Protein AF-A0A023AX82-F1 (afdb_monomer_lite)

Secondary structure (DSSP, 8-state):
-------------S---S-EEEEEETTEEEEHHHHHHTPPPSSHHHHHHHHHHHHHTTS-S-EESSTTPPPPPPPHHHHHHHHHHHHH-HHHHHHHHHHHHHHHHHHHHHHHH-TTTSS--HHHHHHHHHHHHHHHHHHHHH--SS-TT-S--------SSGGG-EEEEEEEEEEEPSSTTT--EEEEEEEEEE-GGG--TTHHHHHHHHHHT----TT--SEEEEESS-HHHHHHHHGGGPPPP--

Foldseek 3Di:
DDDDDPPPPPPPPPFPQFEFAWKDFPNATAGQLVLLCPQDDPDVLSVLLNLLSVLRRRAGAHYHDDPPDDHDDDDPLLSVLVSVQLVVPVVVVVLSSLSSLLLLVLLLQLCVVQVPQQPHDPVSNVSSVVSNVVVQVVVCVVCVPPPRCLSDDQFDAPDNYSNQWDKEFFKKKWAAGPDCVNTGIMIHTDIHTAHPQLHDPPLVVVRVVVVVPDDDDPPDDRMDMGTSDDPVSQCVSRPRRDDDDSD

pLDDT: mean 85.36, std 16.67, range [34.56, 98.31]

Organism: Gregarina niphandrodes (NCBI:txid110365)

Structure (mmCIF, N/CA/C/O backbone):
data_AF-A0A023AX82-F1
#
_entry.id   AF-A0A023AX82-F1
#
loop_
_atom_site.group_PDB
_atom_site.id
_atom_site.type_symbol
_atom_site.label_atom_id
_atom_site.label_alt_id
_atom_site.label_comp_id
_atom_site.label_asym_id
_atom_site.label_entity_id
_atom_site.label_seq_id
_atom_site.pdbx_PDB_ins_code
_atom_site.Cartn_x
_atom_site.Cartn_y
_atom_site.Cartn_z
_atom_site.occupancy
_atom_site.B_iso_or_equiv
_atom_site.auth_seq_id
_atom_site.auth_comp_id
_atom_site.auth_asym_id
_atom_site.auth_atom_id
_atom_site.pdbx_PDB_model_num
ATOM 1 N N . MET A 1 1 ? -10.674 -46.699 -23.417 1.00 38.72 1 MET A N 1
ATOM 2 C CA . MET A 1 1 ? -10.173 -45.389 -23.889 1.00 38.72 1 MET A CA 1
ATOM 3 C C . MET A 1 1 ? -10.426 -44.359 -22.798 1.00 38.72 1 MET A C 1
ATOM 5 O O . MET A 1 1 ? -11.573 -44.175 -22.414 1.00 38.72 1 MET A O 1
ATOM 9 N N . LYS A 1 2 ? -9.361 -43.785 -22.224 1.00 38.94 2 LYS A N 1
ATOM 10 C CA . LYS A 1 2 ? -9.430 -42.745 -21.186 1.00 38.94 2 LYS A CA 1
ATOM 11 C C . LYS A 1 2 ? -9.696 -41.402 -21.872 1.00 38.94 2 LYS A C 1
ATOM 13 O O . LYS A 1 2 ? -8.831 -40.912 -22.588 1.00 38.94 2 LYS A O 1
ATOM 18 N N . GLY A 1 3 ? -10.894 -40.852 -21.692 1.00 37.84 3 GLY A N 1
ATOM 19 C CA . GLY A 1 3 ? -11.245 -39.515 -22.169 1.00 37.84 3 GLY A CA 1
ATOM 20 C C . GLY A 1 3 ? -10.692 -38.455 -21.221 1.00 37.84 3 GLY A C 1
ATOM 21 O O . GLY A 1 3 ? -11.075 -38.410 -20.053 1.00 37.84 3 GLY A O 1
ATOM 22 N N . LEU A 1 4 ? -9.768 -37.641 -21.727 1.00 34.56 4 LEU A N 1
ATOM 23 C CA . LEU A 1 4 ? -9.212 -36.459 -21.072 1.00 34.56 4 LEU A CA 1
ATOM 24 C C . LEU A 1 4 ? -10.342 -35.502 -20.659 1.00 34.56 4 LEU A C 1
ATOM 26 O O . LEU A 1 4 ? -11.030 -34.944 -21.510 1.00 34.56 4 LEU A O 1
ATOM 30 N N . ARG A 1 5 ? -10.518 -35.284 -19.350 1.00 38.09 5 ARG A N 1
ATOM 31 C CA . ARG A 1 5 ? -11.248 -34.119 -18.841 1.00 38.09 5 ARG A CA 1
ATOM 32 C C . ARG A 1 5 ? -10.298 -32.931 -18.903 1.00 38.09 5 ARG A C 1
ATOM 34 O O . ARG A 1 5 ? -9.425 -32.793 -18.053 1.00 38.09 5 ARG A O 1
ATOM 41 N N . ALA A 1 6 ? -10.469 -32.094 -19.918 1.00 35.06 6 ALA A N 1
ATOM 42 C CA . ALA A 1 6 ? -9.923 -30.750 -19.909 1.00 35.06 6 ALA A CA 1
ATOM 43 C C . ALA A 1 6 ? -10.666 -29.956 -18.823 1.00 35.06 6 ALA A C 1
ATOM 45 O O . ALA A 1 6 ? -11.763 -29.452 -19.052 1.00 35.06 6 ALA A O 1
ATOM 46 N N . SER A 1 7 ? -10.101 -29.888 -17.615 1.00 36.22 7 SER A N 1
ATOM 47 C CA . SER A 1 7 ? -10.434 -28.807 -16.694 1.00 36.22 7 SER A CA 1
ATOM 48 C C . SER A 1 7 ? -9.832 -27.547 -17.301 1.00 36.22 7 SER A C 1
ATOM 50 O O . SER A 1 7 ? -8.640 -27.280 -17.144 1.00 36.22 7 SER A O 1
ATOM 52 N N . ALA A 1 8 ? -10.632 -26.823 -18.077 1.00 35.59 8 ALA A N 1
ATOM 53 C CA . ALA A 1 8 ? -10.288 -25.468 -18.449 1.00 35.59 8 ALA A CA 1
ATOM 54 C C . ALA A 1 8 ? -10.125 -24.690 -17.139 1.00 35.59 8 ALA A C 1
ATOM 56 O O . ALA A 1 8 ? -11.106 -24.426 -16.443 1.00 35.59 8 ALA A O 1
ATOM 57 N N . LEU A 1 9 ? -8.872 -24.398 -16.774 1.00 36.31 9 LEU A N 1
ATOM 58 C CA . LEU A 1 9 ? -8.577 -23.300 -15.874 1.00 36.31 9 LEU A CA 1
ATOM 59 C C . LEU A 1 9 ? -9.278 -22.093 -16.488 1.00 36.31 9 LEU A C 1
ATOM 61 O O . LEU A 1 9 ? -8.907 -21.626 -17.564 1.00 36.31 9 LEU A O 1
ATOM 65 N N . VAL A 1 10 ? -10.328 -21.630 -15.823 1.00 37.62 10 VAL A N 1
ATOM 66 C CA . VAL A 1 10 ? -10.881 -20.302 -16.042 1.00 37.62 10 VAL A CA 1
ATOM 67 C C . VAL A 1 10 ? -9.812 -19.347 -15.514 1.00 37.62 10 VAL A C 1
ATOM 69 O O . VAL A 1 10 ? -9.870 -18.885 -14.380 1.00 37.62 10 VAL A O 1
ATOM 72 N N . GLU A 1 11 ? -8.751 -19.160 -16.302 1.00 40.62 11 GLU A N 1
ATOM 73 C CA . GLU A 1 11 ? -7.747 -18.127 -16.096 1.00 40.62 11 GLU A CA 1
ATOM 74 C C . GLU A 1 11 ? -8.492 -16.792 -16.107 1.00 40.62 11 GLU A C 1
ATOM 76 O O . GLU A 1 11 ? -8.895 -16.318 -17.167 1.00 40.62 11 GLU A O 1
ATOM 81 N N . THR A 1 12 ? -8.804 -16.269 -14.920 1.00 42.41 12 THR A N 1
ATOM 82 C CA . THR A 1 12 ? -8.369 -14.964 -14.374 1.00 42.41 12 THR A CA 1
ATOM 83 C C . THR A 1 12 ? -8.029 -13.830 -15.361 1.00 42.41 12 THR A C 1
ATOM 85 O O . THR A 1 12 ? -7.195 -12.978 -15.081 1.00 42.41 12 THR A O 1
ATOM 88 N N . ARG A 1 13 ? -8.693 -13.771 -16.517 1.00 38.50 13 ARG A N 1
ATOM 89 C CA . ARG A 1 13 ? -8.639 -12.689 -17.512 1.00 38.50 13 ARG A CA 1
ATOM 90 C C . ARG A 1 13 ? -9.937 -11.885 -17.528 1.00 38.50 13 ARG A C 1
ATOM 92 O O . ARG A 1 13 ? -10.313 -11.325 -18.555 1.00 38.50 13 ARG A O 1
ATOM 99 N N . ALA A 1 14 ? -10.629 -11.811 -16.392 1.00 43.19 14 ALA A N 1
ATOM 100 C CA . ALA A 1 14 ? -11.499 -10.673 -16.143 1.00 43.19 14 ALA A CA 1
ATOM 101 C C . ALA A 1 14 ? -10.569 -9.461 -16.009 1.00 43.19 14 ALA A C 1
ATOM 103 O O . ALA A 1 14 ? -9.911 -9.283 -14.992 1.00 43.19 14 ALA A O 1
ATOM 104 N N . LEU A 1 15 ? -10.432 -8.753 -17.128 1.00 46.94 15 LEU A N 1
ATOM 105 C CA . LEU A 1 15 ? -9.606 -7.581 -17.386 1.00 46.94 15 LEU A CA 1
ATOM 106 C C . LEU A 1 15 ? -9.582 -6.632 -16.181 1.00 46.94 15 LEU A C 1
ATOM 108 O O . LEU A 1 15 ? -10.444 -5.765 -16.044 1.00 46.94 15 LEU A O 1
ATOM 112 N N . LEU A 1 16 ? -8.575 -6.774 -15.320 1.00 55.84 16 LEU A N 1
ATOM 113 C CA . LEU A 1 16 ? -8.113 -5.640 -14.535 1.00 55.84 16 LEU A CA 1
ATOM 114 C C . LEU A 1 16 ? -7.741 -4.580 -15.567 1.00 55.84 16 LEU A C 1
ATOM 116 O O . LEU A 1 16 ? -7.073 -4.921 -16.527 1.00 55.84 16 LEU A O 1
ATOM 120 N N . ALA A 1 17 ? -8.267 -3.366 -15.439 1.00 69.00 17 ALA A N 1
ATOM 121 C CA . ALA A 1 17 ? -7.894 -2.221 -16.276 1.00 69.00 17 ALA A CA 1
ATOM 122 C C . ALA A 1 17 ? -7.133 -1.163 -15.458 1.00 69.00 17 ALA A C 1
ATOM 124 O O . ALA A 1 17 ? -6.835 -0.071 -15.940 1.00 69.00 17 ALA A O 1
ATOM 125 N N . SER A 1 18 ? -6.883 -1.476 -14.186 1.00 86.56 18 SER A N 1
ATOM 126 C CA . SER A 1 18 ? -6.363 -0.585 -13.163 1.00 86.56 18 SER A CA 1
ATOM 127 C C . SER A 1 18 ? -5.485 -1.362 -12.188 1.00 86.56 18 SER A C 1
ATOM 129 O O . SER A 1 18 ? -5.625 -2.583 -12.047 1.00 86.56 18 SER A O 1
ATOM 131 N N . ALA A 1 19 ? -4.616 -0.658 -11.462 1.00 91.62 19 ALA A N 1
ATOM 132 C CA . ALA A 1 19 ? -3.945 -1.259 -10.325 1.00 91.62 19 ALA A CA 1
ATOM 133 C C . ALA A 1 19 ? -4.957 -1.547 -9.206 1.00 91.62 19 ALA A C 1
ATOM 135 O O . ALA A 1 19 ? -5.857 -0.744 -8.957 1.00 91.62 19 ALA A O 1
ATOM 136 N N . VAL A 1 20 ? -4.770 -2.672 -8.523 1.00 93.06 20 VAL A N 1
ATOM 137 C CA . VAL A 1 20 ? -5.537 -3.079 -7.344 1.00 93.06 20 VAL A CA 1
ATOM 138 C C . VAL A 1 20 ? -4.575 -3.198 -6.177 1.00 93.06 20 VAL A C 1
ATOM 140 O O . VAL A 1 20 ? -3.579 -3.915 -6.276 1.00 93.06 20 VAL A O 1
ATOM 143 N N . LEU A 1 21 ? -4.867 -2.516 -5.071 1.00 95.44 21 LEU A N 1
ATOM 144 C CA . LEU A 1 21 ? -4.077 -2.604 -3.841 1.00 95.44 21 LEU A CA 1
ATOM 145 C C . LEU A 1 21 ? -4.939 -3.204 -2.740 1.00 95.44 21 LEU A C 1
ATOM 147 O O . LEU A 1 21 ? -5.854 -2.561 -2.237 1.00 95.44 21 LEU A O 1
ATOM 151 N N . THR A 1 22 ? -4.638 -4.441 -2.358 1.00 95.44 22 THR A N 1
ATOM 152 C CA . THR A 1 22 ? -5.438 -5.157 -1.362 1.00 95.44 22 THR A CA 1
ATOM 153 C C . THR A 1 22 ? -5.200 -4.598 0.034 1.00 95.44 22 THR A C 1
ATOM 155 O O . THR A 1 22 ? -4.063 -4.460 0.477 1.00 95.44 22 THR A O 1
ATOM 158 N N . PHE A 1 23 ? -6.285 -4.354 0.752 1.00 96.75 23 PHE A N 1
ATOM 159 C CA . PHE A 1 23 ? -6.328 -4.207 2.205 1.00 96.75 23 PHE A CA 1
ATOM 160 C C . PHE A 1 23 ? -7.612 -4.876 2.708 1.00 96.75 23 PHE A C 1
ATOM 162 O O . PHE A 1 23 ? -8.429 -5.310 1.893 1.00 96.75 23 PHE A O 1
ATOM 169 N N . GLU A 1 24 ? -7.798 -5.009 4.018 1.00 96.44 24 GLU A N 1
ATOM 170 C CA . GLU A 1 24 ? -9.038 -5.576 4.557 1.00 96.44 24 GLU A CA 1
ATOM 171 C C . GLU A 1 24 ? -9.809 -4.560 5.390 1.00 96.44 24 GLU A C 1
ATOM 173 O O . GLU A 1 24 ? -9.222 -3.797 6.156 1.00 96.44 24 GLU A O 1
ATOM 178 N N . VAL A 1 25 ? -11.135 -4.596 5.274 1.00 96.75 25 VAL A N 1
ATOM 179 C CA . VAL A 1 25 ? -12.062 -3.881 6.157 1.00 96.75 25 VAL A CA 1
ATOM 180 C C . VAL A 1 25 ? -13.010 -4.913 6.747 1.00 96.75 25 VAL A C 1
ATOM 182 O O . VAL A 1 25 ? -13.711 -5.611 6.014 1.00 96.75 25 VAL A O 1
ATOM 185 N N . ASP A 1 26 ? -12.998 -5.043 8.072 1.00 95.25 26 ASP A N 1
ATOM 186 C CA . ASP A 1 26 ? -13.741 -6.067 8.815 1.00 95.25 26 ASP A CA 1
ATOM 187 C C . ASP A 1 26 ? -13.496 -7.491 8.281 1.00 95.25 26 ASP A C 1
ATOM 189 O O . ASP A 1 26 ? -14.422 -8.283 8.096 1.00 95.25 26 ASP A O 1
ATOM 193 N N . GLY A 1 27 ? -12.230 -7.794 7.979 1.00 93.44 27 GLY A N 1
ATOM 194 C CA . GLY A 1 27 ? -11.775 -9.090 7.475 1.00 93.44 27 GLY A CA 1
ATOM 195 C C . GLY A 1 27 ? -12.112 -9.382 6.010 1.00 93.44 27 GLY A C 1
ATOM 196 O O . GLY A 1 27 ? -11.748 -10.457 5.522 1.00 93.44 27 GLY A O 1
ATOM 197 N N . LYS A 1 28 ? -12.783 -8.459 5.305 1.00 95.88 28 LYS A N 1
ATOM 198 C CA . LYS A 1 28 ? -13.112 -8.588 3.878 1.00 95.88 28 LYS A CA 1
ATOM 199 C C . LYS A 1 28 ? -12.040 -7.923 3.009 1.00 95.88 28 LYS A C 1
ATOM 201 O O . LYS A 1 28 ? -11.709 -6.773 3.292 1.00 95.88 28 LYS A O 1
ATOM 206 N N . PRO A 1 29 ? -11.543 -8.579 1.946 1.00 96.19 29 PRO A N 1
ATOM 207 C CA . PRO A 1 29 ? -10.632 -7.966 0.981 1.00 96.19 29 PRO A CA 1
ATOM 208 C C . PRO A 1 29 ? -11.313 -6.816 0.234 1.00 96.19 29 PRO A C 1
ATOM 210 O O . PRO A 1 29 ? -12.382 -6.998 -0.341 1.00 96.19 29 PRO A O 1
ATOM 213 N N . VAL A 1 30 ? -10.691 -5.642 0.217 1.00 96.75 30 VAL A N 1
ATOM 214 C CA . VAL A 1 30 ? -11.177 -4.437 -0.470 1.00 96.75 30 VAL A CA 1
ATOM 215 C C . VAL A 1 30 ? -10.045 -3.878 -1.331 1.00 96.75 30 VAL A C 1
ATOM 217 O O . VAL A 1 30 ? -8.868 -4.023 -0.993 1.00 96.75 30 VAL A O 1
ATOM 220 N N . ASP A 1 31 ? -10.384 -3.247 -2.453 1.00 96.25 31 ASP A N 1
ATOM 221 C CA . ASP A 1 31 ? -9.419 -2.481 -3.237 1.00 96.25 31 ASP A CA 1
ATOM 222 C C . ASP A 1 31 ? -9.234 -1.086 -2.625 1.00 96.25 31 ASP A C 1
ATOM 224 O O . ASP A 1 31 ? -10.121 -0.225 -2.678 1.00 96.25 31 ASP A O 1
ATOM 228 N N . MET A 1 32 ? -8.058 -0.853 -2.045 1.00 97.38 32 MET A N 1
ATOM 229 C CA . MET A 1 32 ? -7.667 0.428 -1.461 1.00 97.38 32 MET A CA 1
ATOM 230 C C . MET A 1 32 ? -7.678 1.547 -2.505 1.00 97.38 32 MET A C 1
ATOM 232 O O . MET A 1 32 ? -8.024 2.683 -2.175 1.00 97.38 32 MET A O 1
ATOM 236 N N . VAL A 1 33 ? -7.329 1.246 -3.762 1.00 96.56 33 VAL A N 1
ATOM 237 C CA . VAL A 1 33 ? -7.298 2.237 -4.845 1.00 96.56 33 VAL A CA 1
ATOM 238 C C . VAL A 1 33 ? -8.696 2.805 -5.069 1.00 96.56 33 VAL A C 1
ATOM 240 O O . VAL A 1 33 ? -8.879 4.026 -5.033 1.00 96.56 33 VAL A O 1
ATOM 243 N N . LYS A 1 34 ? -9.696 1.932 -5.218 1.00 95.81 34 LYS A N 1
ATOM 244 C CA . LYS A 1 34 ? -11.101 2.327 -5.350 1.00 95.81 34 LYS A CA 1
ATOM 245 C C . LYS A 1 34 ? -11.648 2.992 -4.085 1.00 95.81 34 LYS A C 1
ATOM 247 O O . LYS A 1 34 ? -12.226 4.075 -4.178 1.00 95.81 34 LYS A O 1
ATOM 252 N N . ALA A 1 35 ? -11.438 2.395 -2.909 1.00 96.75 35 ALA A N 1
ATOM 253 C CA . ALA A 1 35 ? -11.996 2.896 -1.647 1.00 96.75 35 ALA A CA 1
ATOM 254 C C . ALA A 1 35 ? -11.453 4.283 -1.251 1.00 96.75 35 ALA A C 1
ATOM 256 O O . ALA A 1 35 ? -12.175 5.110 -0.693 1.00 96.75 35 ALA A O 1
ATOM 257 N N . LEU A 1 36 ? -10.182 4.570 -1.543 1.00 97.00 36 LEU A N 1
ATOM 258 C CA . LEU A 1 36 ? -9.550 5.836 -1.158 1.00 97.00 36 LEU A CA 1
ATOM 259 C C . LEU A 1 36 ? -9.467 6.851 -2.303 1.00 97.00 36 LEU A C 1
ATOM 261 O O . LEU A 1 36 ? -9.172 8.024 -2.066 1.00 97.00 36 LEU A O 1
ATOM 265 N N . GLY A 1 37 ? -9.809 6.461 -3.533 1.00 94.06 37 GLY A N 1
ATOM 266 C CA . GLY A 1 37 ? -9.960 7.392 -4.654 1.00 94.06 37 GLY A CA 1
ATOM 267 C C . GLY A 1 37 ? -11.029 8.471 -4.411 1.00 94.06 37 GLY A C 1
ATOM 268 O O . GLY A 1 37 ? -10.933 9.570 -4.967 1.00 94.06 37 GLY A O 1
ATOM 269 N N . SER A 1 38 ? -12.005 8.190 -3.541 1.00 92.19 38 SER A N 1
ATOM 270 C CA . SER A 1 38 ? -13.067 9.107 -3.107 1.00 92.19 38 SER A CA 1
ATOM 271 C C . SER A 1 38 ? -12.815 9.767 -1.744 1.00 92.19 38 SER A C 1
ATOM 273 O O . SER A 1 38 ? -13.680 10.500 -1.274 1.00 92.19 38 SER A O 1
ATOM 275 N N . LEU A 1 39 ? -11.649 9.555 -1.118 1.00 94.44 39 LEU A N 1
ATOM 276 C CA . LEU A 1 39 ? -11.324 10.090 0.210 1.00 94.44 39 LEU A CA 1
ATOM 277 C C . LEU A 1 39 ? -11.543 11.608 0.278 1.00 94.44 39 LEU A C 1
ATOM 279 O O . LEU A 1 39 ? -10.970 12.351 -0.524 1.00 94.44 39 LEU A O 1
ATOM 283 N N . ASN A 1 40 ? -12.340 12.076 1.240 1.00 91.38 40 ASN A N 1
ATOM 284 C CA . ASN A 1 40 ? -12.482 13.508 1.503 1.00 91.38 40 ASN A CA 1
ATOM 285 C C . ASN A 1 40 ? -11.141 14.094 1.954 1.00 91.38 40 ASN A C 1
ATOM 287 O O . ASN A 1 40 ? -10.434 13.500 2.757 1.00 91.38 40 ASN A O 1
ATOM 291 N N . LYS A 1 41 ? -10.773 15.264 1.434 1.00 94.44 41 LYS A N 1
ATOM 292 C CA . LYS A 1 41 ? -9.499 15.911 1.770 1.00 94.44 41 LYS A CA 1
ATOM 293 C C . LYS A 1 41 ? -9.696 16.786 3.002 1.00 94.44 41 LYS A C 1
ATOM 295 O O . LYS A 1 41 ? -10.582 17.637 2.992 1.00 94.44 41 LYS A O 1
ATOM 300 N N . TRP A 1 42 ? -8.855 16.622 4.015 1.00 94.94 42 TRP A N 1
ATOM 301 C CA . TRP A 1 42 ? -8.820 17.507 5.191 1.00 94.94 42 TRP A CA 1
ATOM 302 C C . TRP A 1 42 ? -7.455 18.168 5.394 1.00 94.94 42 TRP A C 1
ATOM 304 O O . TRP A 1 42 ? -7.343 19.145 6.125 1.00 94.94 42 TRP A O 1
ATOM 314 N N . ASP A 1 43 ? -6.423 17.651 4.733 1.00 92.69 43 ASP A N 1
ATOM 315 C CA . ASP A 1 43 ? -5.072 18.190 4.716 1.00 92.69 43 ASP A CA 1
ATOM 316 C C . ASP A 1 43 ? -4.362 17.788 3.411 1.00 92.69 43 ASP A C 1
ATOM 318 O O . ASP A 1 43 ? -4.887 17.061 2.560 1.00 92.69 43 ASP A O 1
ATOM 322 N N . ASP A 1 44 ? -3.127 18.242 3.242 1.00 91.44 44 ASP A N 1
ATOM 323 C CA . ASP A 1 44 ? -2.365 17.924 2.040 1.00 91.44 44 ASP A CA 1
ATOM 324 C C . ASP A 1 44 ? -1.959 16.433 1.964 1.00 91.44 44 ASP A C 1
ATOM 326 O O . ASP A 1 44 ? -1.649 15.938 0.882 1.00 91.44 44 ASP A O 1
ATOM 330 N N . LEU A 1 45 ? -1.863 15.704 3.092 1.00 91.31 45 LEU A N 1
ATOM 331 C CA . LEU A 1 45 ? -1.462 14.282 3.078 1.00 91.31 45 LEU A CA 1
ATOM 332 C C . LEU A 1 45 ? -2.624 13.399 2.610 1.00 91.31 45 LEU A C 1
ATOM 334 O O . LEU A 1 45 ? -2.432 12.517 1.777 1.00 91.31 45 LEU A O 1
ATOM 338 N N . SER A 1 46 ? -3.842 13.682 3.064 1.00 94.75 46 SER A N 1
ATOM 339 C CA . SER A 1 46 ? -5.074 13.053 2.580 1.00 94.75 46 SER A CA 1
ATOM 340 C C . SER A 1 46 ? -5.304 13.386 1.105 1.00 94.75 46 SER A C 1
ATOM 342 O O . SER A 1 46 ? -5.667 12.506 0.321 1.00 94.75 46 SER A O 1
ATOM 344 N N . ALA A 1 47 ? -4.970 14.609 0.672 1.00 95.25 47 ALA A N 1
ATOM 345 C CA . ALA A 1 47 ? -4.929 14.954 -0.748 1.00 95.25 47 ALA A CA 1
ATOM 346 C C . ALA A 1 47 ? -3.879 14.138 -1.532 1.00 95.25 47 ALA A C 1
ATOM 348 O O . ALA A 1 47 ? -4.144 13.733 -2.672 1.00 95.25 47 ALA A O 1
ATOM 349 N N . ALA A 1 48 ? -2.712 13.859 -0.941 1.00 95.12 48 ALA A N 1
ATOM 350 C CA . ALA A 1 48 ? -1.688 13.005 -1.544 1.00 95.12 48 ALA A CA 1
ATOM 351 C C . ALA A 1 48 ? -2.154 11.546 -1.672 1.00 95.12 48 ALA A C 1
ATOM 353 O O . ALA A 1 48 ? -1.996 10.979 -2.752 1.00 95.12 48 ALA A O 1
ATOM 354 N N . ILE A 1 49 ? -2.798 10.973 -0.646 1.00 96.06 49 ILE A N 1
ATOM 355 C CA . ILE A 1 49 ? -3.409 9.631 -0.713 1.00 96.06 49 ILE A CA 1
ATOM 356 C C . ILE A 1 49 ? -4.443 9.581 -1.838 1.00 96.06 49 ILE A C 1
ATOM 358 O O . ILE A 1 49 ? -4.318 8.765 -2.748 1.00 96.06 49 ILE A O 1
ATOM 362 N N . GLN A 1 50 ? -5.421 10.496 -1.827 1.00 97.12 50 GLN A N 1
ATOM 363 C CA . GLN A 1 50 ? -6.502 10.499 -2.817 1.00 97.12 50 GLN A CA 1
ATOM 364 C C . GLN A 1 50 ? -5.953 10.621 -4.248 1.00 97.12 50 GLN A C 1
ATOM 366 O O . GLN A 1 50 ? -6.363 9.890 -5.151 1.00 97.12 50 GLN A O 1
ATOM 371 N N . SER A 1 51 ? -5.020 11.553 -4.475 1.00 97.25 51 SER A N 1
ATOM 372 C CA . SER A 1 51 ? -4.400 11.730 -5.794 1.00 97.25 51 SER A CA 1
ATOM 373 C C . SER A 1 51 ? -3.531 10.538 -6.195 1.00 97.25 51 SER A C 1
ATOM 375 O O . SER A 1 51 ? -3.553 10.151 -7.360 1.00 97.25 51 SER A O 1
ATOM 377 N N . GLY A 1 52 ? -2.830 9.919 -5.245 1.00 97.44 52 GLY A N 1
ATOM 378 C CA . GLY A 1 52 ? -2.042 8.716 -5.479 1.00 97.44 52 GLY A CA 1
ATOM 379 C C . GLY A 1 52 ? -2.907 7.534 -5.917 1.00 97.44 52 GLY A C 1
ATOM 380 O O . GLY A 1 52 ? -2.624 6.912 -6.939 1.00 97.44 52 GLY A O 1
ATOM 381 N N . CYS A 1 53 ? -4.020 7.287 -5.222 1.00 97.50 53 CYS A N 1
ATOM 382 C CA . CYS A 1 53 ? -5.005 6.276 -5.610 1.00 97.50 53 CYS A CA 1
ATOM 383 C C . CYS A 1 53 ? -5.607 6.566 -6.993 1.00 97.50 53 CYS A C 1
ATOM 385 O O . CYS A 1 53 ? -5.694 5.668 -7.825 1.00 97.50 53 CYS A O 1
ATOM 387 N N . LYS A 1 54 ? -5.936 7.824 -7.313 1.00 96.38 54 LYS A N 1
ATOM 388 C CA . LYS A 1 54 ? -6.396 8.183 -8.669 1.00 96.38 54 LYS A CA 1
ATOM 389 C C . LYS A 1 54 ? -5.363 7.841 -9.742 1.00 96.38 54 LYS A C 1
ATOM 391 O O . LYS A 1 54 ? -5.728 7.284 -10.770 1.00 96.38 54 LYS A O 1
ATOM 396 N N . LEU A 1 55 ? -4.080 8.108 -9.504 1.00 97.06 55 LEU A N 1
ATOM 397 C CA . LEU A 1 55 ? -3.026 7.721 -10.446 1.00 97.06 55 LEU A CA 1
ATOM 398 C C . LEU A 1 55 ? -2.937 6.199 -10.601 1.00 97.06 55 LEU A C 1
ATOM 400 O O . LEU A 1 55 ? -2.900 5.716 -11.730 1.00 97.06 55 LEU A O 1
ATOM 404 N N . LEU A 1 56 ? -2.971 5.450 -9.494 1.00 96.25 56 LEU A N 1
ATOM 405 C CA . LEU A 1 56 ? -2.976 3.982 -9.505 1.00 96.25 56 LEU A CA 1
ATOM 406 C C . LEU A 1 56 ? -4.180 3.407 -10.270 1.00 96.25 56 LEU A C 1
ATOM 408 O O . LEU A 1 56 ? -4.021 2.433 -11.000 1.00 96.25 56 LEU A O 1
ATOM 412 N N . SER A 1 57 ? -5.352 4.047 -10.203 1.00 95.44 57 SER A N 1
ATOM 413 C CA . SER A 1 57 ? -6.538 3.601 -10.953 1.00 95.44 57 SER A CA 1
ATOM 414 C C . SER A 1 57 ? -6.390 3.681 -12.478 1.00 95.44 57 SER A C 1
ATOM 416 O O . SER A 1 57 ? -7.163 3.065 -13.202 1.00 95.44 57 SER A O 1
ATOM 418 N N . HIS A 1 58 ? -5.390 4.415 -12.975 1.00 94.50 58 HIS A N 1
ATOM 419 C CA . HIS A 1 58 ? -5.083 4.523 -14.403 1.00 94.50 58 HIS A CA 1
ATOM 420 C C . HIS A 1 58 ? -3.853 3.705 -14.821 1.00 94.50 58 HIS A C 1
ATOM 422 O O . HIS A 1 58 ? -3.488 3.694 -15.998 1.00 94.50 58 HIS A O 1
ATOM 428 N N . VAL A 1 59 ? -3.179 3.059 -13.868 1.00 92.56 59 VAL A N 1
ATOM 429 C CA . VAL A 1 59 ? -2.023 2.204 -14.136 1.00 92.56 59 VAL A CA 1
ATOM 430 C C . VAL A 1 59 ? -2.514 0.849 -14.642 1.00 92.56 59 VAL A C 1
ATOM 432 O O . VAL A 1 59 ? -3.411 0.280 -14.027 1.00 92.56 59 VAL A O 1
ATOM 435 N N . PRO A 1 60 ? -1.930 0.304 -15.721 1.00 84.62 60 PRO A N 1
ATOM 436 C CA . PRO A 1 60 ? -2.411 -0.943 -16.293 1.00 84.62 60 PRO A CA 1
ATOM 437 C C . PRO A 1 60 ? -2.073 -2.144 -15.402 1.00 84.62 60 PRO A C 1
ATOM 439 O O . PRO A 1 60 ? -0.905 -2.394 -15.111 1.00 84.62 60 PRO A O 1
ATOM 442 N N . ASP A 1 61 ? -3.111 -2.891 -15.041 1.00 85.06 61 ASP A N 1
ATOM 443 C CA . ASP A 1 61 ? -3.137 -4.321 -14.713 1.00 85.06 61 ASP A CA 1
ATOM 444 C C . ASP A 1 61 ? -2.056 -4.792 -13.728 1.00 85.06 61 ASP A C 1
ATOM 446 O O . ASP A 1 61 ? -1.335 -5.762 -13.973 1.00 85.06 61 ASP A O 1
ATOM 450 N N . VAL A 1 62 ? -1.950 -4.111 -12.584 1.00 87.00 62 VAL A N 1
ATOM 451 C CA . VAL A 1 62 ? -1.077 -4.533 -11.477 1.00 87.00 62 VAL A CA 1
ATOM 452 C C . VAL A 1 62 ? -1.911 -4.922 -10.272 1.00 87.00 62 VAL A C 1
ATOM 454 O O . VAL A 1 62 ? -2.610 -4.088 -9.707 1.00 87.00 62 VAL A O 1
ATOM 457 N N . VAL A 1 63 ? -1.780 -6.165 -9.816 1.00 85.56 63 VAL A N 1
ATOM 458 C CA . VAL A 1 63 ? -2.306 -6.563 -8.506 1.00 85.56 63 VAL A CA 1
ATOM 459 C C . VAL A 1 63 ? -1.207 -6.464 -7.466 1.00 85.56 63 VAL A C 1
ATOM 461 O O . VAL A 1 63 ? -0.128 -7.037 -7.621 1.00 85.56 63 VAL A O 1
ATOM 464 N N . ILE A 1 64 ? -1.506 -5.744 -6.395 1.00 85.69 64 ILE A N 1
ATOM 465 C CA . ILE A 1 64 ? -0.615 -5.478 -5.281 1.00 85.69 64 ILE A CA 1
ATOM 466 C C . ILE A 1 64 ? -1.271 -6.039 -4.015 1.00 85.69 64 ILE A C 1
ATOM 468 O O . ILE A 1 64 ? -2.388 -5.662 -3.653 1.00 85.69 64 ILE A O 1
ATOM 472 N N . GLY A 1 65 ? -0.584 -6.957 -3.335 1.00 84.69 65 GLY A N 1
ATOM 473 C CA . GLY A 1 65 ? -1.138 -7.693 -2.197 1.00 84.69 65 GLY A CA 1
ATOM 474 C C . GLY A 1 65 ? -1.630 -9.073 -2.618 1.00 84.69 65 GLY A C 1
ATOM 475 O O . GLY A 1 65 ? -0.804 -9.914 -2.956 1.00 84.69 65 GLY A O 1
ATOM 476 N N . LEU A 1 66 ? -2.944 -9.309 -2.581 1.00 83.88 66 LEU A N 1
ATOM 477 C CA . LEU A 1 66 ? -3.539 -10.641 -2.701 1.00 83.88 66 LEU A CA 1
ATOM 478 C C . LEU A 1 66 ? -4.066 -10.918 -4.128 1.00 83.88 66 LEU A C 1
ATOM 480 O O . LEU A 1 66 ? -5.150 -10.445 -4.480 1.00 83.88 66 LEU A O 1
ATOM 484 N N . PRO A 1 67 ? -3.321 -11.641 -4.988 1.00 78.88 67 PRO A N 1
ATOM 485 C CA . PRO A 1 67 ? -3.759 -11.937 -6.348 1.00 78.88 67 PRO A CA 1
ATOM 486 C C . PRO A 1 67 ? -4.883 -12.978 -6.385 1.00 78.88 67 PRO A C 1
ATOM 488 O O . PRO A 1 67 ? -4.875 -13.942 -5.628 1.00 78.88 67 PRO A O 1
ATOM 491 N N . GLY A 1 68 ? -5.817 -12.817 -7.327 1.00 80.38 68 GLY A N 1
ATOM 492 C CA . GLY A 1 68 ? -6.873 -13.805 -7.588 1.00 80.38 68 GLY A CA 1
ATOM 493 C C . GLY A 1 68 ? -8.037 -13.791 -6.594 1.00 80.38 68 GLY A C 1
ATOM 494 O O . GLY A 1 68 ? -8.866 -14.696 -6.632 1.00 80.38 68 GLY A O 1
ATOM 495 N N . VAL A 1 69 ? -8.111 -12.778 -5.732 1.00 85.19 69 VAL A N 1
ATOM 496 C CA . VAL A 1 69 ? -9.214 -12.587 -4.788 1.00 85.19 69 VAL A CA 1
ATOM 497 C C . VAL A 1 69 ? -10.176 -11.526 -5.302 1.00 85.19 69 VAL A C 1
ATOM 499 O O . VAL A 1 69 ? -9.763 -10.530 -5.891 1.00 85.19 69 VAL A O 1
ATOM 502 N N . GLU A 1 70 ? -11.468 -11.764 -5.088 1.00 89.75 70 GLU A N 1
ATOM 503 C CA . GLU A 1 70 ? -12.514 -10.782 -5.344 1.00 89.75 70 GLU A CA 1
ATOM 504 C C . GLU A 1 70 ? -12.497 -9.716 -4.244 1.00 89.75 70 GLU A C 1
ATOM 506 O O . GLU A 1 70 ? -12.655 -10.016 -3.057 1.00 89.75 70 GLU A O 1
ATOM 511 N N . HIS A 1 71 ? -12.301 -8.461 -4.641 1.00 93.25 71 HIS A N 1
ATOM 512 C CA . HIS A 1 71 ? -12.391 -7.323 -3.735 1.00 93.25 71 HIS A CA 1
ATOM 513 C C . HIS A 1 71 ? -13.836 -6.857 -3.632 1.00 93.25 71 HIS A C 1
ATOM 515 O O . HIS A 1 71 ? -14.478 -6.564 -4.640 1.00 93.25 71 HIS A O 1
ATOM 521 N N . VAL A 1 72 ? -14.341 -6.767 -2.405 1.00 95.12 72 VAL A N 1
ATOM 522 C CA . VAL A 1 72 ? -15.714 -6.330 -2.163 1.00 95.12 72 VAL A CA 1
ATOM 523 C C . VAL A 1 72 ? -15.828 -4.815 -2.271 1.00 95.12 72 VAL A C 1
ATOM 525 O O . VAL A 1 72 ? -14.964 -4.068 -1.803 1.00 95.12 72 VAL A O 1
ATOM 528 N N . ASP A 1 73 ? -16.950 -4.360 -2.816 1.00 95.19 73 ASP A N 1
ATOM 529 C CA . ASP A 1 73 ? -17.328 -2.956 -2.760 1.00 95.19 73 ASP A CA 1
ATOM 530 C C . ASP A 1 73 ? -17.914 -2.620 -1.389 1.00 95.19 73 ASP A C 1
ATOM 532 O O . ASP A 1 73 ? -18.846 -3.264 -0.900 1.00 95.19 73 ASP A O 1
ATOM 536 N N . LEU A 1 74 ? -17.355 -1.592 -0.751 1.00 95.75 74 LEU A N 1
ATOM 537 C CA . LEU A 1 74 ? -17.874 -1.080 0.511 1.00 95.75 74 LEU A CA 1
ATOM 538 C C . LEU A 1 74 ? -19.186 -0.326 0.278 1.00 95.75 74 LEU A C 1
ATOM 540 O O . LEU A 1 74 ? -19.313 0.440 -0.678 1.00 95.75 74 LEU A O 1
ATOM 544 N N . SER A 1 75 ? -20.146 -0.490 1.193 1.00 96.31 75 SER A N 1
ATOM 545 C CA . SER A 1 75 ? -21.315 0.391 1.239 1.00 96.31 75 SER A CA 1
ATOM 546 C C . SER A 1 75 ? -20.886 1.828 1.549 1.00 96.31 75 SER A C 1
ATOM 548 O O . SER A 1 75 ? -19.850 2.046 2.180 1.00 96.31 75 SER A O 1
ATOM 550 N N . THR A 1 76 ? -21.702 2.813 1.165 1.00 95.94 76 THR A N 1
ATOM 551 C CA . THR A 1 76 ? -21.447 4.232 1.466 1.00 95.94 76 THR A CA 1
ATOM 552 C C . THR A 1 76 ? -21.204 4.461 2.957 1.00 95.94 76 THR A C 1
ATOM 554 O O . THR A 1 76 ? -20.214 5.074 3.331 1.00 95.94 76 THR A O 1
ATOM 557 N N . GLU A 1 77 ? -22.034 3.871 3.819 1.00 95.19 77 GLU A N 1
ATOM 558 C CA . GLU A 1 77 ? -21.902 3.985 5.277 1.00 95.19 77 GLU A CA 1
ATOM 559 C C . GLU A 1 77 ? -20.563 3.438 5.794 1.00 95.19 77 GLU A C 1
ATOM 561 O O . GLU A 1 77 ? -19.930 4.039 6.664 1.00 95.19 77 GLU A O 1
ATOM 566 N N . LYS A 1 78 ? -20.109 2.298 5.253 1.00 95.50 78 LYS A N 1
ATOM 567 C CA . LYS A 1 78 ? -18.835 1.680 5.642 1.00 95.50 78 LYS A CA 1
ATOM 568 C C . LYS A 1 78 ? -17.644 2.476 5.105 1.00 95.50 78 LYS A C 1
ATOM 570 O O . LYS A 1 78 ? -16.629 2.588 5.788 1.00 95.50 78 LYS A O 1
ATOM 575 N N . LEU A 1 79 ? -17.778 3.045 3.910 1.00 96.81 79 LEU A N 1
ATOM 576 C CA . LEU A 1 79 ? -16.779 3.918 3.305 1.00 96.81 79 LEU A CA 1
ATOM 577 C C . LEU A 1 79 ? -16.605 5.215 4.107 1.00 96.81 79 LEU A C 1
ATOM 579 O O . LEU A 1 79 ? -15.476 5.590 4.420 1.00 96.81 79 LEU A O 1
ATOM 583 N N . ASP A 1 80 ? -17.709 5.839 4.517 1.00 95.69 80 ASP A N 1
ATOM 584 C CA . ASP A 1 80 ? -17.699 7.031 5.369 1.00 95.69 80 ASP A CA 1
ATOM 585 C C . ASP A 1 80 ? -17.069 6.733 6.736 1.00 95.69 80 ASP A C 1
ATOM 587 O O . ASP A 1 80 ? -16.274 7.524 7.251 1.00 95.69 80 ASP A O 1
ATOM 591 N N . ALA A 1 81 ? -17.374 5.565 7.316 1.00 96.19 81 ALA A N 1
ATOM 592 C CA . ALA A 1 81 ? -16.745 5.110 8.552 1.00 96.19 81 ALA A CA 1
ATOM 593 C C . ALA A 1 81 ? -15.227 4.918 8.388 1.00 96.19 81 ALA A C 1
ATOM 595 O O . ALA A 1 81 ? -14.464 5.381 9.234 1.00 96.19 81 ALA A O 1
ATOM 596 N N . LEU A 1 82 ? -14.782 4.306 7.284 1.00 97.00 82 LEU A N 1
ATOM 597 C CA . LEU A 1 82 ? -13.361 4.147 6.963 1.00 97.00 82 LEU A CA 1
ATOM 598 C C . LEU A 1 82 ? -12.655 5.502 6.807 1.00 97.00 82 LEU A C 1
ATOM 600 O O . LEU A 1 82 ? -11.565 5.693 7.343 1.00 97.00 82 LEU A O 1
ATOM 604 N N . HIS A 1 83 ? -13.258 6.451 6.085 1.00 96.44 83 HIS A N 1
ATOM 605 C CA . HIS A 1 83 ? -12.677 7.785 5.886 1.00 96.44 83 HIS A CA 1
ATOM 606 C C . HIS A 1 83 ? -12.565 8.551 7.204 1.00 96.44 83 HIS A C 1
ATOM 608 O O . HIS A 1 83 ? -11.537 9.179 7.461 1.00 96.44 83 HIS A O 1
ATOM 614 N N . LYS A 1 84 ? -13.587 8.459 8.061 1.00 95.62 84 LYS A N 1
ATOM 615 C CA . LYS A 1 84 ? -13.554 9.050 9.402 1.00 95.62 84 LYS A CA 1
ATOM 616 C C . LYS A 1 84 ? -12.469 8.414 10.271 1.00 95.62 84 LYS A C 1
ATOM 618 O O . LYS A 1 84 ? -11.732 9.139 10.930 1.00 95.62 84 LYS A O 1
ATOM 623 N N . GLU A 1 85 ? -12.338 7.089 10.240 1.00 95.69 85 GLU A N 1
ATOM 624 C CA . GLU A 1 85 ? -11.299 6.384 10.994 1.00 95.69 85 GLU A CA 1
ATOM 625 C C . GLU A 1 85 ? -9.897 6.788 10.513 1.00 95.69 85 GLU A C 1
ATOM 627 O O . GLU A 1 85 ? -9.031 7.065 11.335 1.00 95.69 85 GLU A O 1
ATOM 632 N N . LEU A 1 86 ? -9.673 6.931 9.200 1.00 95.56 86 LEU A N 1
ATOM 633 C CA . LEU A 1 86 ? -8.418 7.472 8.655 1.00 95.56 86 LEU A CA 1
ATOM 634 C C . LEU A 1 86 ? -8.120 8.894 9.147 1.00 95.56 86 LEU A C 1
ATOM 636 O O . LEU A 1 86 ? -6.960 9.238 9.358 1.00 95.56 86 LEU A O 1
ATOM 640 N N . GLN A 1 87 ? -9.145 9.722 9.333 1.00 95.25 87 GLN A N 1
ATOM 641 C CA . GLN A 1 87 ? -8.978 11.084 9.833 1.00 95.25 87 GLN A CA 1
ATOM 642 C C . GLN A 1 87 ? -8.581 11.114 11.318 1.00 95.25 87 GLN A C 1
ATOM 644 O O . GLN A 1 87 ? -7.798 11.972 11.731 1.00 95.25 87 GLN A O 1
ATOM 649 N N . THR A 1 88 ? -9.108 10.197 12.133 1.00 93.25 88 THR A N 1
ATOM 650 C CA . THR A 1 88 ? -8.876 10.180 13.588 1.00 93.25 88 THR A CA 1
ATOM 651 C C . THR A 1 88 ? -7.699 9.303 14.011 1.00 93.25 88 THR A C 1
ATOM 653 O O . THR A 1 88 ? -7.045 9.589 15.016 1.00 93.25 88 THR A O 1
ATOM 656 N N . ASN A 1 89 ? -7.390 8.253 13.251 1.00 93.25 89 ASN A N 1
ATOM 657 C CA . ASN A 1 89 ? -6.369 7.263 13.570 1.00 93.25 89 ASN A CA 1
ATOM 658 C C . ASN A 1 89 ? -5.076 7.533 12.790 1.00 93.25 89 ASN A C 1
ATOM 660 O O . ASN A 1 89 ? -4.859 7.038 11.682 1.00 93.25 89 ASN A O 1
ATOM 664 N N . LYS A 1 90 ? -4.176 8.314 13.403 1.00 91.94 90 LYS A N 1
ATOM 665 C CA . LYS A 1 90 ? -2.893 8.715 12.795 1.00 91.94 90 LYS A CA 1
ATOM 666 C C . LYS A 1 90 ? -2.030 7.529 12.352 1.00 91.94 90 LYS A C 1
ATOM 668 O O . LYS A 1 90 ? -1.326 7.644 11.350 1.00 91.94 90 LYS A O 1
ATOM 673 N N . GLN A 1 91 ? -2.067 6.408 13.073 1.00 92.31 91 GLN A N 1
ATOM 674 C CA . GLN A 1 91 ? -1.272 5.225 12.728 1.00 92.31 91 GLN A CA 1
ATOM 675 C C . GLN A 1 91 ? -1.836 4.522 11.487 1.00 92.31 91 GLN A C 1
ATOM 677 O O . GLN A 1 91 ? -1.080 4.249 10.551 1.00 92.31 91 GLN A O 1
ATOM 682 N N . LEU A 1 92 ? -3.159 4.320 11.426 1.00 95.12 92 LEU A N 1
ATOM 683 C CA . LEU A 1 92 ? -3.831 3.792 10.234 1.00 95.12 92 LEU A CA 1
ATOM 684 C C . LEU A 1 92 ? -3.565 4.685 9.015 1.00 95.12 92 LEU A C 1
ATOM 686 O O . LEU A 1 92 ? -3.190 4.194 7.948 1.00 95.12 92 LEU A O 1
ATOM 690 N N . PHE A 1 93 ? -3.704 6.001 9.187 1.00 95.06 93 PHE A N 1
ATOM 691 C CA . PHE A 1 93 ? -3.415 6.984 8.146 1.00 95.06 93 PHE A CA 1
ATOM 692 C C . PHE A 1 93 ? -1.972 6.884 7.641 1.00 95.06 93 PHE A C 1
ATOM 694 O O . PHE A 1 93 ? -1.732 6.806 6.434 1.00 95.06 93 PHE A O 1
ATOM 701 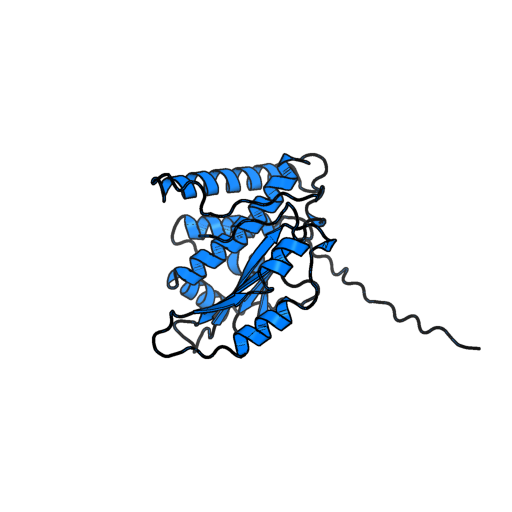N N . THR A 1 94 ? -1.013 6.802 8.566 1.00 92.31 94 THR A N 1
ATOM 702 C CA . THR A 1 94 ? 0.416 6.671 8.251 1.00 92.31 94 THR A CA 1
ATOM 703 C C . THR A 1 94 ? 0.709 5.376 7.491 1.00 92.31 94 THR A C 1
ATOM 705 O O . THR A 1 94 ? 1.418 5.394 6.487 1.00 92.31 94 THR A O 1
ATOM 708 N N . ARG A 1 95 ? 0.135 4.234 7.891 1.00 93.81 95 ARG A N 1
ATOM 709 C CA . ARG A 1 95 ? 0.329 2.980 7.139 1.00 93.81 95 ARG A CA 1
ATOM 710 C C . ARG A 1 95 ? -0.331 3.005 5.770 1.00 93.81 95 ARG A C 1
ATOM 712 O O . ARG A 1 95 ? 0.242 2.490 4.814 1.00 93.81 95 ARG A O 1
ATOM 719 N N . THR A 1 96 ? -1.480 3.656 5.656 1.00 95.50 96 THR A N 1
ATOM 720 C CA . THR A 1 96 ? -2.189 3.813 4.382 1.00 95.50 96 THR A CA 1
ATOM 721 C C . THR A 1 96 ? -1.369 4.630 3.385 1.00 95.50 96 THR A C 1
ATOM 723 O O . THR A 1 96 ? -1.171 4.202 2.247 1.00 95.50 96 THR A O 1
ATOM 726 N N . ILE A 1 97 ? -0.815 5.772 3.806 1.00 94.00 97 ILE A N 1
ATOM 727 C CA . ILE A 1 97 ? 0.019 6.596 2.921 1.00 94.00 97 ILE A CA 1
ATOM 728 C C . ILE A 1 97 ? 1.337 5.907 2.552 1.00 94.00 97 ILE A C 1
ATOM 730 O O . ILE A 1 97 ? 1.812 6.046 1.424 1.00 94.00 97 ILE A O 1
ATOM 734 N N . VAL A 1 98 ? 1.905 5.108 3.460 1.00 91.12 98 VAL A N 1
ATOM 735 C CA . VAL A 1 98 ? 3.079 4.270 3.176 1.00 91.12 98 VAL A CA 1
ATOM 736 C C . VAL A 1 98 ? 2.750 3.226 2.107 1.00 91.12 98 VAL A C 1
ATOM 738 O O . VAL A 1 98 ? 3.469 3.139 1.115 1.00 91.12 98 VAL A O 1
ATOM 741 N N . ALA A 1 99 ? 1.632 2.506 2.232 1.00 93.81 99 ALA A N 1
ATOM 742 C CA . ALA A 1 99 ? 1.222 1.505 1.246 1.00 93.81 99 ALA A CA 1
ATOM 743 C C . ALA A 1 99 ? 1.031 2.118 -0.154 1.00 93.81 99 ALA A C 1
ATOM 745 O O . ALA A 1 99 ? 1.606 1.631 -1.130 1.00 93.81 99 ALA A O 1
ATOM 746 N N . VAL A 1 100 ? 0.296 3.233 -0.254 1.00 95.12 100 VAL A N 1
ATOM 747 C CA . VAL A 1 100 ? 0.073 3.940 -1.530 1.00 95.12 100 VAL A CA 1
ATOM 748 C C . VAL A 1 100 ? 1.384 4.468 -2.113 1.00 95.12 100 VAL A C 1
ATOM 750 O O . VAL A 1 100 ? 1.647 4.296 -3.307 1.00 95.12 100 VAL A O 1
ATOM 753 N N . SER A 1 101 ? 2.226 5.093 -1.284 1.00 92.69 101 SER A N 1
ATOM 754 C CA . SER A 1 101 ? 3.487 5.661 -1.759 1.00 92.69 101 SER A CA 1
ATOM 755 C C . SER A 1 101 ? 4.418 4.566 -2.279 1.00 92.69 101 SER A C 1
ATOM 757 O O . SER A 1 101 ? 4.877 4.679 -3.414 1.00 92.69 101 SER A O 1
ATOM 759 N N . HIS A 1 102 ? 4.610 3.458 -1.555 1.00 90.50 102 HIS A N 1
ATOM 760 C CA . HIS A 1 102 ? 5.452 2.336 -1.997 1.00 90.50 102 HIS A CA 1
ATOM 761 C C . HIS A 1 102 ? 5.097 1.849 -3.405 1.00 90.50 102 HIS A C 1
ATOM 763 O O . HIS A 1 102 ? 5.990 1.628 -4.227 1.00 90.50 102 HIS A O 1
ATOM 769 N N . CYS A 1 103 ? 3.801 1.753 -3.710 1.00 93.94 103 CYS A N 1
ATOM 770 C CA . CYS A 1 103 ? 3.322 1.374 -5.035 1.00 93.94 103 CYS A CA 1
ATOM 771 C C . CYS A 1 103 ? 3.747 2.393 -6.104 1.00 93.94 103 CYS A C 1
ATOM 773 O O . CYS A 1 103 ? 4.344 2.031 -7.120 1.00 93.94 103 CYS A O 1
ATOM 775 N N . LEU A 1 104 ? 3.492 3.682 -5.866 1.00 95.12 104 LEU A N 1
ATOM 776 C CA . LEU A 1 104 ? 3.819 4.746 -6.820 1.00 95.12 104 LEU A CA 1
ATOM 777 C C . LEU A 1 104 ? 5.323 4.929 -7.017 1.00 95.12 104 LEU A C 1
ATOM 779 O O . LEU A 1 104 ? 5.760 5.191 -8.136 1.00 95.12 104 LEU A O 1
ATOM 783 N N . PHE A 1 105 ? 6.129 4.750 -5.973 1.00 93.38 105 PHE A N 1
ATOM 784 C CA . PHE A 1 105 ? 7.584 4.783 -6.089 1.00 93.38 105 PHE A CA 1
ATOM 785 C C . PHE A 1 105 ? 8.128 3.623 -6.924 1.00 93.38 105 PHE A C 1
ATOM 787 O O . PHE A 1 105 ? 9.010 3.842 -7.760 1.00 93.38 105 PHE A O 1
ATOM 794 N N . ALA A 1 106 ? 7.584 2.416 -6.750 1.00 92.69 106 ALA A N 1
ATOM 795 C CA . ALA A 1 106 ? 7.932 1.260 -7.574 1.00 92.69 106 ALA A CA 1
ATOM 796 C C . ALA A 1 106 ? 7.634 1.524 -9.057 1.00 92.69 106 ALA A C 1
ATOM 798 O O . ALA A 1 106 ? 8.491 1.338 -9.922 1.00 92.69 106 ALA A O 1
ATOM 799 N N . ILE A 1 107 ? 6.442 2.052 -9.336 1.00 94.88 107 ILE A N 1
ATOM 800 C CA . ILE A 1 107 ? 5.997 2.399 -10.688 1.00 94.88 107 ILE A CA 1
ATOM 801 C C . ILE A 1 107 ? 6.868 3.511 -11.284 1.00 94.88 107 ILE A C 1
ATOM 803 O O . ILE A 1 107 ? 7.372 3.381 -12.400 1.00 94.88 107 ILE A O 1
ATOM 807 N N . ALA A 1 108 ? 7.121 4.581 -10.528 1.00 95.31 108 ALA A N 1
ATOM 808 C CA . ALA A 1 108 ? 7.994 5.676 -10.944 1.00 95.31 108 ALA A CA 1
ATOM 809 C C . ALA A 1 108 ? 9.410 5.195 -11.278 1.00 95.31 108 ALA A C 1
ATOM 811 O O . ALA A 1 108 ? 10.044 5.727 -12.189 1.00 95.31 108 ALA A O 1
ATOM 812 N N . LYS A 1 109 ? 9.916 4.183 -10.567 1.00 92.75 109 LYS A N 1
ATOM 813 C CA . LYS A 1 109 ? 11.221 3.586 -10.853 1.00 92.75 109 LYS A CA 1
ATOM 814 C C . LYS A 1 109 ? 11.243 2.908 -12.219 1.00 92.75 109 LYS A C 1
ATOM 816 O O . LYS A 1 109 ? 12.113 3.232 -13.023 1.00 92.75 109 LYS A O 1
ATOM 821 N N . VAL A 1 110 ? 10.265 2.054 -12.513 1.00 94.31 110 VAL A N 1
ATOM 822 C CA . VAL A 1 110 ? 10.148 1.415 -13.834 1.00 94.31 110 VAL A CA 1
ATOM 823 C C . VAL A 1 110 ? 9.974 2.468 -14.930 1.00 94.31 110 VAL A C 1
ATOM 825 O O . VAL A 1 110 ? 10.635 2.382 -15.957 1.00 94.31 110 VAL A O 1
ATOM 828 N N . ILE A 1 111 ? 9.170 3.514 -14.703 1.00 95.81 111 ILE A N 1
ATOM 829 C CA . ILE A 1 111 ? 9.018 4.630 -15.654 1.00 95.81 111 ILE A CA 1
ATOM 830 C C . ILE A 1 111 ? 10.362 5.317 -15.932 1.00 95.81 111 ILE A C 1
ATOM 832 O O . ILE A 1 111 ? 10.669 5.598 -17.087 1.00 95.81 111 ILE A O 1
ATOM 836 N N . ARG A 1 112 ? 11.173 5.591 -14.902 1.00 95.25 112 ARG A N 1
ATOM 837 C CA . ARG A 1 112 ? 12.477 6.262 -15.063 1.00 95.25 112 ARG A CA 1
ATOM 838 C C . ARG A 1 112 ? 13.475 5.414 -15.846 1.00 95.25 112 ARG A C 1
ATOM 840 O O . ARG A 1 112 ? 14.193 5.957 -16.680 1.00 95.25 112 ARG A O 1
ATOM 847 N N . VAL A 1 113 ? 13.528 4.111 -15.574 1.00 94.31 113 VAL A N 1
ATOM 848 C CA . VAL A 1 113 ? 14.493 3.198 -16.213 1.00 94.31 113 VAL A CA 1
ATOM 849 C C . VAL A 1 113 ? 14.022 2.777 -17.610 1.00 94.31 113 VAL A C 1
ATOM 851 O O . VAL A 1 113 ? 14.827 2.645 -18.531 1.00 94.31 113 VAL A O 1
ATOM 854 N N . HIS A 1 114 ? 12.711 2.624 -17.796 1.00 95.38 114 HIS A N 1
ATOM 855 C CA . HIS A 1 114 ? 12.094 2.054 -18.992 1.00 95.38 114 HIS A CA 1
ATOM 856 C C . HIS A 1 114 ? 10.972 2.938 -19.577 1.00 95.38 114 HIS A C 1
ATOM 858 O O . HIS A 1 114 ? 9.887 2.437 -19.879 1.00 95.38 114 HIS A O 1
ATOM 864 N N . PRO A 1 115 ? 11.188 4.245 -19.822 1.00 96.25 115 PRO A N 1
ATOM 865 C CA . PRO A 1 115 ? 10.111 5.184 -20.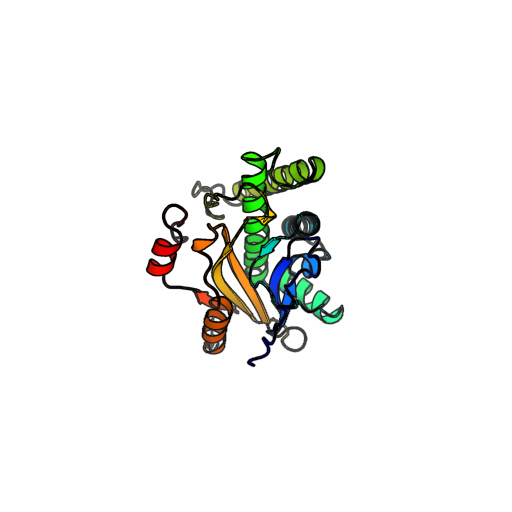177 1.00 96.25 115 PRO A CA 1
ATOM 866 C C . PRO A 1 115 ? 9.390 4.849 -21.491 1.00 96.25 115 PRO A C 1
ATOM 868 O O . PRO A 1 115 ? 8.245 5.247 -21.697 1.00 96.25 115 PRO A O 1
ATOM 871 N N . LYS A 1 116 ? 10.057 4.123 -22.397 1.00 95.94 116 LYS A N 1
ATOM 872 C CA . LYS A 1 116 ? 9.507 3.723 -23.702 1.00 95.94 116 LYS A CA 1
ATOM 873 C C . LYS A 1 116 ? 8.769 2.386 -23.668 1.00 95.94 116 LYS A C 1
ATOM 875 O O . LYS A 1 116 ? 7.948 2.138 -24.542 1.00 95.94 116 LYS A O 1
ATOM 880 N N . THR A 1 117 ? 9.078 1.524 -22.701 1.00 94.19 117 THR A N 1
ATOM 881 C CA . THR A 1 117 ? 8.578 0.141 -22.650 1.00 94.19 117 THR A CA 1
ATOM 882 C C . THR A 1 117 ? 7.727 -0.141 -21.421 1.00 94.19 117 THR A C 1
ATOM 884 O O . THR A 1 117 ? 7.122 -1.200 -21.362 1.00 94.19 117 THR A O 1
ATOM 887 N N . CYS A 1 118 ? 7.608 0.796 -20.475 1.00 93.75 118 CYS A N 1
ATOM 888 C CA . CYS A 1 118 ? 6.895 0.583 -19.215 1.00 93.75 118 CYS A CA 1
ATOM 889 C C . CYS A 1 118 ? 5.386 0.303 -19.366 1.00 93.75 118 CYS A C 1
ATOM 891 O O . CYS A 1 118 ? 4.755 -0.124 -18.404 1.00 93.75 118 CYS A O 1
ATOM 893 N N . GLY A 1 119 ? 4.803 0.538 -20.548 1.00 92.38 119 GLY A N 1
ATOM 894 C CA . GLY A 1 119 ? 3.388 0.275 -20.836 1.00 92.38 119 GLY A CA 1
ATOM 895 C C . GLY A 1 119 ? 2.426 1.375 -20.375 1.00 92.38 119 GLY A C 1
ATOM 896 O O . GLY A 1 119 ? 1.217 1.194 -20.460 1.00 92.38 119 GLY A O 1
ATOM 897 N N . VAL A 1 120 ? 2.941 2.517 -19.906 1.00 93.25 120 VAL A N 1
ATOM 898 C CA . VAL A 1 120 ? 2.148 3.643 -19.387 1.00 93.25 120 VAL A CA 1
ATOM 899 C C . VAL A 1 120 ? 2.172 4.821 -20.373 1.00 93.25 120 VAL A C 1
ATOM 901 O O . VAL A 1 120 ? 3.258 5.185 -20.829 1.00 93.25 120 VAL A O 1
ATOM 904 N N . PRO A 1 121 ? 1.037 5.475 -20.690 1.00 95.00 121 PRO A N 1
ATOM 905 C CA . PRO A 1 121 ? 1.017 6.672 -21.536 1.00 95.00 121 PRO A CA 1
ATOM 906 C C . PRO A 1 121 ? 1.821 7.838 -20.944 1.00 95.00 121 PRO A C 1
ATOM 908 O O . PRO A 1 121 ? 1.798 8.062 -19.734 1.00 95.00 121 PRO A O 1
ATOM 911 N N . LYS A 1 122 ? 2.474 8.641 -21.795 1.00 96.38 122 LYS A N 1
ATOM 912 C CA . LYS A 1 122 ? 3.392 9.717 -21.370 1.00 96.38 122 LYS A CA 1
ATOM 913 C C . LYS A 1 122 ? 2.782 10.697 -20.355 1.00 96.38 122 LYS A C 1
ATOM 915 O O . LYS A 1 122 ? 3.418 10.989 -19.351 1.00 96.38 122 LYS A O 1
ATOM 920 N N . GLY A 1 123 ? 1.536 11.132 -20.556 1.00 97.06 123 GLY A N 1
ATOM 921 C CA . GLY A 1 123 ? 0.865 12.037 -19.613 1.00 97.06 123 GLY A CA 1
ATOM 922 C C . GLY A 1 123 ? 0.702 11.444 -18.206 1.00 97.06 123 GLY A C 1
ATOM 923 O O . GLY A 1 123 ? 0.905 12.142 -17.215 1.00 97.06 123 GLY A O 1
ATOM 924 N N . LEU A 1 124 ? 0.411 10.142 -18.108 1.00 96.75 124 LEU A N 1
ATOM 925 C CA . LEU A 1 124 ? 0.327 9.447 -16.822 1.00 96.75 124 LEU A CA 1
ATOM 926 C C . LEU A 1 124 ? 1.718 9.225 -16.211 1.00 96.75 124 LEU A C 1
ATOM 928 O O . LEU A 1 124 ? 1.875 9.370 -15.000 1.00 96.75 124 LEU A O 1
ATOM 932 N N . GLN A 1 125 ? 2.739 8.951 -17.034 1.00 97.38 125 GLN A N 1
ATOM 933 C CA . GLN A 1 125 ? 4.126 8.883 -16.561 1.00 97.38 125 GLN A CA 1
ATOM 934 C C . GLN A 1 125 ? 4.538 10.187 -15.870 1.00 97.38 125 GLN A C 1
ATOM 936 O O . GLN A 1 125 ? 5.009 10.165 -14.733 1.00 97.38 125 GLN A O 1
ATOM 941 N N . ASP A 1 126 ? 4.322 11.320 -16.539 1.00 98.25 126 ASP A N 1
ATOM 942 C CA . ASP A 1 126 ? 4.706 12.638 -16.031 1.00 98.25 126 ASP A CA 1
ATOM 943 C C . ASP A 1 126 ? 3.941 12.981 -14.743 1.00 98.25 126 ASP A C 1
ATOM 945 O O . ASP A 1 126 ? 4.535 13.470 -13.780 1.00 98.25 126 ASP A O 1
ATOM 949 N N . ALA A 1 127 ? 2.650 12.637 -14.673 1.00 98.31 127 ALA A N 1
ATOM 950 C CA . ALA A 1 127 ? 1.836 12.832 -13.476 1.00 98.31 127 ALA A CA 1
ATOM 951 C C . ALA A 1 127 ? 2.328 12.005 -12.273 1.00 98.31 127 ALA A C 1
ATOM 953 O O . ALA A 1 127 ? 2.419 12.536 -11.163 1.00 98.31 127 ALA A O 1
ATOM 954 N N . ILE A 1 128 ? 2.690 10.733 -12.482 1.00 97.88 128 ILE A N 1
ATOM 955 C CA . ILE A 1 128 ? 3.242 9.862 -11.430 1.00 97.88 128 ILE A CA 1
ATOM 956 C C . ILE A 1 128 ? 4.597 10.384 -10.949 1.00 97.88 128 ILE A C 1
ATOM 958 O O . ILE A 1 128 ? 4.819 10.504 -9.743 1.00 97.88 128 ILE A O 1
ATOM 962 N N . LEU A 1 129 ? 5.493 10.747 -11.871 1.00 97.38 129 LEU A N 1
ATOM 963 C CA . LEU A 1 129 ? 6.807 11.289 -11.520 1.00 97.38 129 LEU A CA 1
ATOM 964 C C . LEU A 1 129 ? 6.691 12.603 -10.734 1.00 97.38 129 LEU A C 1
ATOM 966 O O . LEU A 1 129 ? 7.401 12.781 -9.743 1.00 97.38 129 LEU A O 1
ATOM 970 N N . ALA A 1 130 ? 5.774 13.490 -11.130 1.00 97.75 130 ALA A N 1
ATOM 971 C CA . ALA A 1 130 ? 5.507 14.742 -10.425 1.00 97.75 130 ALA A CA 1
ATOM 972 C C . ALA A 1 130 ? 4.877 14.519 -9.041 1.00 97.75 130 ALA A C 1
ATOM 974 O O . ALA A 1 130 ? 5.197 15.234 -8.089 1.00 97.75 130 ALA A O 1
ATOM 975 N N . TRP A 1 131 ? 3.986 13.532 -8.900 1.00 97.19 131 TRP A N 1
ATOM 976 C CA . TRP A 1 131 ? 3.445 13.143 -7.596 1.00 97.19 131 TRP A CA 1
ATOM 977 C C . TRP A 1 131 ? 4.560 12.664 -6.663 1.00 97.19 131 TRP A C 1
ATOM 979 O O . TRP A 1 131 ? 4.688 13.191 -5.560 1.00 97.19 131 TRP A O 1
ATOM 989 N N . VAL A 1 132 ? 5.415 11.750 -7.139 1.00 95.31 132 VAL A N 1
ATOM 990 C CA . VAL A 1 132 ? 6.535 11.204 -6.358 1.00 95.31 132 VAL A CA 1
ATOM 991 C C . VAL A 1 132 ? 7.502 12.307 -5.933 1.00 95.31 132 VAL A C 1
ATOM 993 O O . VAL A 1 132 ? 7.859 12.372 -4.761 1.00 95.31 132 VAL A O 1
ATOM 996 N N . ALA A 1 133 ? 7.877 13.212 -6.842 1.00 93.69 133 ALA A N 1
ATOM 997 C CA . ALA A 1 133 ? 8.777 14.320 -6.521 1.00 93.69 133 ALA A CA 1
ATOM 998 C C . ALA A 1 133 ? 8.218 15.228 -5.409 1.00 93.69 133 ALA A C 1
ATOM 1000 O O . ALA A 1 133 ? 8.923 15.529 -4.447 1.00 93.69 133 ALA A O 1
ATOM 1001 N N . ARG A 1 134 ? 6.934 15.608 -5.495 1.00 93.25 134 ARG A N 1
ATOM 1002 C CA . ARG A 1 134 ? 6.273 16.427 -4.461 1.00 93.25 134 ARG A CA 1
ATOM 1003 C C . ARG A 1 134 ? 6.170 15.702 -3.123 1.00 93.25 134 ARG A C 1
ATOM 1005 O O . ARG A 1 134 ? 6.380 16.314 -2.080 1.00 93.25 134 ARG A O 1
ATOM 1012 N N . PHE A 1 135 ? 5.858 14.406 -3.150 1.00 90.94 135 PHE A N 1
ATOM 1013 C CA . PHE A 1 135 ? 5.779 13.601 -1.935 1.00 90.94 135 PHE A CA 1
ATOM 1014 C C . PHE A 1 135 ? 7.143 13.496 -1.238 1.00 90.94 135 PHE A C 1
ATOM 1016 O O . PHE A 1 135 ? 7.225 13.686 -0.027 1.00 90.94 135 PHE A O 1
ATOM 1023 N N . GLN A 1 136 ? 8.221 13.270 -2.001 1.00 88.00 136 GLN A N 1
ATOM 1024 C CA . GLN A 1 136 ? 9.594 13.235 -1.479 1.00 88.00 136 GLN A CA 1
ATOM 1025 C C . GLN A 1 136 ? 10.013 14.562 -0.854 1.00 88.00 136 GLN A C 1
ATOM 1027 O O . GLN A 1 136 ? 10.526 14.561 0.261 1.00 88.00 136 GLN A O 1
ATOM 1032 N N . GLN A 1 137 ? 9.786 15.674 -1.559 1.00 86.25 137 GLN A N 1
ATOM 1033 C CA . GLN A 1 137 ? 10.124 17.008 -1.062 1.00 86.25 137 GLN A CA 1
ATOM 1034 C C . GLN A 1 137 ? 9.451 17.265 0.287 1.00 86.25 137 GLN A C 1
ATOM 1036 O O . GLN A 1 137 ? 10.099 17.633 1.260 1.00 86.25 137 GLN A O 1
ATOM 1041 N N . ARG A 1 138 ? 8.161 16.948 0.387 1.00 83.06 138 ARG A N 1
ATOM 1042 C CA . ARG A 1 138 ? 7.425 17.137 1.631 1.00 83.06 138 ARG A CA 1
ATOM 1043 C C . ARG A 1 138 ? 7.912 16.245 2.771 1.00 83.06 138 ARG A C 1
ATOM 1045 O O . ARG A 1 138 ? 7.958 16.690 3.913 1.00 83.06 138 ARG A O 1
ATOM 1052 N N . ALA A 1 139 ? 8.248 14.990 2.483 1.00 77.06 139 ALA A N 1
ATOM 1053 C CA . ALA A 1 139 ? 8.801 14.094 3.495 1.00 77.06 139 ALA A CA 1
ATOM 1054 C C . ALA A 1 139 ? 10.120 14.640 4.077 1.00 77.06 139 ALA A C 1
ATOM 1056 O O . ALA A 1 139 ? 10.400 14.421 5.251 1.00 77.06 139 ALA A O 1
ATOM 1057 N N . GLN A 1 140 ? 10.897 15.384 3.280 1.00 74.56 140 GLN A N 1
ATOM 1058 C CA . GLN A 1 140 ? 12.114 16.065 3.733 1.00 74.56 140 GLN A CA 1
ATOM 1059 C C . GLN A 1 140 ? 11.805 17.307 4.583 1.00 74.56 140 GLN A C 1
ATOM 1061 O O . GLN A 1 140 ? 12.480 17.530 5.584 1.00 74.56 140 GLN A O 1
ATOM 1066 N N . ASP A 1 141 ? 10.766 18.072 4.236 1.00 76.31 141 ASP A N 1
ATOM 1067 C CA . ASP A 1 141 ? 10.374 19.283 4.975 1.00 76.31 141 ASP A CA 1
ATOM 1068 C C . ASP A 1 141 ? 9.885 18.983 6.407 1.00 76.31 141 ASP A C 1
ATOM 1070 O O . ASP A 1 141 ? 10.036 19.809 7.307 1.00 76.31 141 ASP A O 1
ATOM 1074 N N . VAL A 1 142 ? 9.294 17.803 6.633 1.00 68.81 142 VAL A N 1
ATOM 1075 C CA . VAL A 1 142 ? 8.737 17.401 7.940 1.00 68.81 142 VAL A CA 1
ATOM 1076 C C . VAL A 1 142 ? 9.808 16.846 8.894 1.00 68.81 142 VAL A C 1
ATOM 1078 O O . VAL A 1 142 ? 9.661 16.978 10.108 1.00 68.81 142 VAL A O 1
ATOM 1081 N N . GLU A 1 143 ? 10.908 16.283 8.382 1.00 60.78 143 GLU A N 1
ATOM 1082 C CA . GLU A 1 143 ? 12.027 15.765 9.189 1.00 60.78 143 GLU A CA 1
ATOM 1083 C C . GLU A 1 143 ? 13.385 16.362 8.755 1.00 60.78 143 GLU A C 1
ATOM 1085 O O . GLU A 1 143 ? 14.211 15.680 8.143 1.00 60.78 143 GLU A O 1
ATOM 1090 N N . PRO A 1 144 ? 13.680 17.628 9.111 1.00 51.25 144 PRO A N 1
ATOM 1091 C CA . PRO A 1 144 ? 14.935 18.295 8.748 1.00 51.25 144 PRO A CA 1
ATOM 1092 C C . PRO A 1 144 ? 16.176 17.776 9.504 1.00 51.25 144 PRO A C 1
ATOM 1094 O O . PRO A 1 144 ? 17.294 18.196 9.212 1.00 51.25 144 PRO A O 1
ATOM 1097 N N . SER A 1 145 ? 16.023 16.864 10.472 1.00 50.97 145 SER A N 1
ATOM 1098 C CA . SER A 1 145 ? 17.075 16.429 11.410 1.00 50.97 145 SER A CA 1
ATOM 1099 C C . SER A 1 145 ? 18.130 15.469 10.833 1.00 50.97 145 SER A C 1
ATOM 1101 O O . SER A 1 145 ? 18.841 14.805 11.584 1.00 50.97 145 SER A O 1
ATOM 1103 N N . GLY A 1 146 ? 18.295 15.397 9.511 1.00 44.06 146 GLY A N 1
ATOM 1104 C CA . GLY A 1 146 ? 19.436 14.709 8.897 1.00 44.06 146 GLY A CA 1
ATOM 1105 C C . GLY A 1 146 ? 19.428 13.178 8.997 1.00 44.06 146 GLY A C 1
ATOM 1106 O O . GLY A 1 146 ? 20.306 12.546 8.414 1.00 44.06 146 GLY A O 1
ATOM 1107 N N . SER A 1 147 ? 18.417 12.546 9.612 1.00 44.75 147 SER A N 1
ATOM 1108 C CA . SER A 1 147 ? 18.131 11.113 9.408 1.00 44.75 147 SER A CA 1
ATOM 1109 C C . SER A 1 147 ? 17.417 10.902 8.070 1.00 44.75 147 SER A C 1
ATOM 1111 O O . SER A 1 147 ? 16.303 10.376 8.024 1.00 44.75 147 SER A O 1
ATOM 1113 N N . GLY A 1 148 ? 18.023 11.424 6.999 1.00 39.84 148 GLY A N 1
ATOM 1114 C CA . GLY A 1 148 ? 17.441 11.514 5.669 1.00 39.84 148 GLY A CA 1
ATOM 1115 C C . GLY A 1 148 ? 16.786 10.202 5.247 1.00 39.84 148 GLY A C 1
ATOM 1116 O O . GLY A 1 148 ? 17.395 9.141 5.312 1.00 39.84 148 GLY A O 1
ATOM 1117 N N . SER A 1 149 ? 15.537 10.297 4.788 1.00 44.72 149 SER A N 1
ATOM 1118 C CA . SER A 1 149 ? 14.806 9.198 4.151 1.00 44.72 149 SER A CA 1
ATOM 1119 C C . SER A 1 149 ? 14.534 7.967 5.038 1.00 44.72 149 SER A C 1
ATOM 1121 O O . SER A 1 149 ? 14.702 6.835 4.586 1.00 44.72 149 SER A O 1
ATOM 1123 N N . ARG A 1 150 ? 13.997 8.139 6.257 1.00 51.25 150 ARG A N 1
ATOM 1124 C CA . ARG A 1 150 ? 13.322 7.016 6.949 1.00 51.25 150 ARG A CA 1
ATOM 1125 C C . ARG A 1 150 ? 12.021 6.567 6.273 1.00 51.25 150 ARG A C 1
ATOM 1127 O O . ARG A 1 150 ? 11.551 5.462 6.528 1.00 51.25 150 ARG A O 1
ATOM 1134 N N . TYR A 1 151 ? 11.474 7.360 5.349 1.00 52.69 151 TYR A N 1
ATOM 1135 C CA . TYR A 1 151 ? 10.389 6.934 4.460 1.00 52.69 151 TYR A CA 1
ATOM 1136 C C . TYR A 1 151 ? 10.929 6.037 3.333 1.00 52.69 151 TYR A C 1
ATOM 1138 O O . TYR A 1 151 ? 10.995 6.438 2.176 1.00 52.69 151 TYR A O 1
ATOM 1146 N N . CYS A 1 152 ? 11.331 4.834 3.754 1.00 55.97 152 CYS A N 1
ATOM 1147 C CA . CYS A 1 152 ? 11.653 3.613 3.019 1.00 55.97 152 CYS A CA 1
ATOM 1148 C C . CYS A 1 152 ? 12.655 3.718 1.853 1.00 55.97 152 CYS A C 1
ATOM 1150 O O . CYS A 1 152 ? 12.359 4.327 0.824 1.00 55.97 152 CYS A O 1
ATOM 1152 N N . PRO A 1 153 ? 13.819 3.042 1.927 1.00 64.00 153 PRO A N 1
ATOM 1153 C CA . PRO A 1 153 ? 14.630 2.838 0.735 1.00 64.00 153 PRO A CA 1
ATOM 1154 C C . PRO A 1 153 ? 13.802 2.085 -0.318 1.00 64.00 153 PRO A C 1
ATOM 1156 O O . PRO A 1 153 ? 13.295 1.001 -0.077 1.00 64.00 153 PRO A O 1
ATOM 1159 N N . TYR A 1 154 ? 13.612 2.659 -1.505 1.00 68.62 154 TYR A N 1
ATOM 1160 C CA . TYR A 1 154 ? 12.841 1.993 -2.558 1.00 68.62 154 TYR A CA 1
ATOM 1161 C C . TYR A 1 154 ? 13.736 0.995 -3.295 1.00 68.62 154 TYR A C 1
ATOM 1163 O O . TYR A 1 154 ? 14.557 1.383 -4.140 1.00 68.62 154 TYR A O 1
ATOM 1171 N N . ALA A 1 155 ? 13.572 -0.291 -2.970 1.00 70.50 155 ALA A N 1
ATOM 1172 C CA . ALA A 1 155 ? 14.371 -1.386 -3.513 1.00 70.50 155 ALA A CA 1
ATOM 1173 C C . ALA A 1 155 ? 14.446 -1.367 -5.057 1.00 70.50 155 ALA A C 1
ATOM 1175 O O . ALA A 1 155 ? 13.546 -0.852 -5.737 1.00 70.50 155 ALA A O 1
ATOM 1176 N N . PRO A 1 156 ? 15.549 -1.839 -5.667 1.00 73.69 156 PRO A N 1
ATOM 1177 C CA . PRO A 1 156 ? 15.599 -2.110 -7.104 1.00 73.69 156 PRO A CA 1
ATOM 1178 C C . PRO A 1 156 ? 14.471 -3.047 -7.542 1.00 73.69 156 PRO A C 1
ATOM 1180 O O . PRO A 1 156 ? 13.927 -3.809 -6.756 1.00 73.69 156 PRO A O 1
ATOM 1183 N N . THR A 1 157 ? 14.102 -2.961 -8.813 1.00 81.81 157 THR A N 1
ATOM 1184 C CA . THR A 1 157 ? 13.226 -3.939 -9.453 1.00 81.81 157 THR A CA 1
ATOM 1185 C C . THR A 1 157 ? 13.815 -4.262 -10.814 1.00 81.81 157 THR A C 1
ATOM 1187 O O . THR A 1 157 ? 14.394 -3.385 -11.460 1.00 81.81 157 THR A O 1
ATOM 1190 N N . SER A 1 158 ? 13.694 -5.520 -11.220 1.00 82.88 158 SER A N 1
ATOM 1191 C CA . SER A 1 158 ? 14.045 -5.992 -12.561 1.00 82.88 158 SER A CA 1
ATOM 1192 C C . SER A 1 158 ? 12.904 -5.801 -13.571 1.00 82.88 158 SER A C 1
ATOM 1194 O O . SER A 1 158 ? 13.087 -6.063 -14.759 1.00 82.88 158 SER A O 1
ATOM 1196 N N . ALA A 1 159 ? 11.728 -5.339 -13.124 1.00 89.81 159 ALA A N 1
ATOM 1197 C CA . ALA A 1 159 ? 10.565 -5.149 -13.978 1.00 89.81 159 ALA A CA 1
ATOM 1198 C C . ALA A 1 159 ? 10.823 -4.081 -15.054 1.00 89.81 159 ALA A C 1
ATOM 1200 O O . ALA A 1 159 ? 11.202 -2.946 -14.759 1.00 89.81 159 ALA A O 1
ATOM 1201 N N . THR A 1 160 ? 10.556 -4.441 -16.311 1.00 90.69 160 THR A N 1
ATOM 1202 C CA . THR A 1 160 ? 10.683 -3.528 -17.461 1.00 90.69 160 THR A CA 1
ATOM 1203 C C . THR A 1 160 ? 9.350 -2.908 -17.878 1.00 90.69 160 THR A C 1
ATOM 1205 O O . THR A 1 160 ? 9.328 -1.850 -18.516 1.00 90.69 160 THR A O 1
ATOM 1208 N N . ARG A 1 161 ? 8.239 -3.542 -17.483 1.00 93.00 161 ARG A N 1
ATOM 1209 C CA . ARG A 1 161 ? 6.861 -3.068 -17.638 1.00 93.00 161 ARG A CA 1
ATOM 1210 C C . ARG A 1 161 ? 6.179 -3.009 -16.284 1.00 93.00 161 ARG A C 1
ATOM 1212 O O . ARG A 1 161 ? 6.537 -3.753 -15.374 1.00 93.00 161 ARG A O 1
ATOM 1219 N N . ILE A 1 162 ? 5.179 -2.145 -16.155 1.00 92.75 162 ILE A N 1
ATOM 1220 C CA . ILE A 1 162 ? 4.459 -1.988 -14.888 1.00 92.75 162 ILE A CA 1
ATOM 1221 C C . ILE A 1 162 ? 3.689 -3.256 -14.503 1.00 92.75 162 ILE A C 1
ATOM 1223 O O . ILE A 1 162 ? 3.732 -3.647 -13.342 1.00 92.75 162 ILE A O 1
ATOM 1227 N N . GLN A 1 163 ? 3.111 -3.965 -15.471 1.00 91.62 163 GLN A N 1
ATOM 1228 C CA . GLN A 1 163 ? 2.417 -5.247 -15.270 1.00 91.62 163 GLN A CA 1
ATOM 1229 C C . GLN A 1 163 ? 3.336 -6.362 -14.742 1.00 91.62 163 GLN A C 1
ATOM 1231 O O . GLN A 1 163 ? 2.873 -7.336 -14.143 1.00 91.62 163 GLN A O 1
ATOM 1236 N N . ASP A 1 164 ? 4.647 -6.227 -14.961 1.00 91.88 164 ASP A N 1
ATOM 1237 C CA . ASP A 1 164 ? 5.641 -7.194 -14.500 1.00 91.88 164 ASP A CA 1
ATOM 1238 C C . ASP A 1 164 ? 6.075 -6.922 -13.048 1.00 91.88 164 ASP A C 1
ATOM 1240 O O . ASP A 1 164 ? 6.787 -7.741 -12.466 1.00 91.88 164 ASP A O 1
ATOM 1244 N N . LEU A 1 165 ? 5.645 -5.805 -12.440 1.00 92.38 165 LEU A N 1
ATOM 1245 C CA . LEU A 1 165 ? 5.915 -5.528 -11.031 1.00 92.38 165 LEU A CA 1
ATOM 1246 C C . LEU A 1 165 ? 5.280 -6.596 -10.143 1.00 92.38 165 LEU A C 1
ATOM 1248 O O . LEU A 1 165 ? 4.107 -6.950 -10.280 1.00 92.38 165 LEU A O 1
ATOM 1252 N N . LYS A 1 166 ? 6.078 -7.070 -9.190 1.00 91.62 166 LYS A N 1
ATOM 1253 C CA . LYS A 1 166 ? 5.667 -7.989 -8.136 1.00 91.62 166 LYS A CA 1
ATOM 1254 C C . LYS A 1 166 ? 6.017 -7.397 -6.785 1.00 91.62 166 LYS A C 1
ATOM 1256 O O . LYS A 1 166 ? 6.908 -6.554 -6.681 1.00 91.62 166 LYS A O 1
ATOM 1261 N N . PHE A 1 167 ? 5.275 -7.818 -5.770 1.00 91.75 167 PHE A N 1
ATOM 1262 C CA . PHE A 1 167 ? 5.403 -7.294 -4.422 1.00 91.75 167 PHE A CA 1
ATOM 1263 C C . PHE A 1 167 ? 5.516 -8.439 -3.427 1.00 91.75 167 PHE A C 1
ATOM 1265 O O . PHE A 1 167 ? 4.731 -9.384 -3.454 1.00 91.75 167 PHE A O 1
ATOM 1272 N N . PHE A 1 168 ? 6.497 -8.319 -2.545 1.00 92.19 168 PHE A N 1
ATOM 1273 C CA . PHE A 1 168 ? 6.693 -9.171 -1.392 1.00 92.19 168 PHE A CA 1
ATOM 1274 C C . PHE A 1 168 ? 5.902 -8.592 -0.217 1.00 92.19 168 PHE A C 1
ATOM 1276 O O . PHE A 1 168 ? 6.021 -7.398 0.079 1.00 92.19 168 PHE A O 1
ATOM 1283 N N . LEU A 1 169 ? 5.094 -9.418 0.448 1.00 93.44 169 LEU A N 1
ATOM 1284 C CA . LEU A 1 169 ? 4.418 -9.032 1.683 1.00 93.44 169 LEU A CA 1
ATOM 1285 C C . LEU A 1 169 ? 5.428 -9.074 2.829 1.00 93.44 169 LEU A C 1
ATOM 1287 O O . LEU A 1 169 ? 5.981 -10.127 3.112 1.00 93.44 169 LEU A O 1
ATOM 1291 N N . ILE A 1 170 ? 5.674 -7.937 3.478 1.00 92.69 170 ILE A N 1
ATOM 1292 C CA . ILE A 1 170 ? 6.583 -7.857 4.632 1.00 92.69 170 ILE A CA 1
ATOM 1293 C C . ILE A 1 170 ? 5.806 -8.106 5.919 1.00 92.69 170 ILE A C 1
ATOM 1295 O O . ILE A 1 170 ? 6.220 -8.888 6.766 1.00 92.69 170 ILE A O 1
ATOM 1299 N N . SER A 1 171 ? 4.681 -7.416 6.081 1.00 93.81 171 SER A N 1
ATOM 1300 C CA . SER A 1 171 ? 3.834 -7.526 7.266 1.00 93.81 171 SER A CA 1
ATOM 1301 C C . SER A 1 171 ? 2.431 -7.022 6.983 1.00 93.81 171 SER A C 1
ATOM 1303 O O . SER A 1 171 ? 2.184 -6.339 5.987 1.00 93.81 171 SER A O 1
ATOM 1305 N N . VAL A 1 172 ? 1.517 -7.320 7.897 1.00 94.62 172 VAL A N 1
ATOM 1306 C CA . VAL A 1 172 ? 0.179 -6.730 7.944 1.00 94.62 172 VAL A CA 1
ATOM 1307 C C . VAL A 1 172 ? -0.048 -6.085 9.304 1.00 94.62 172 VAL A C 1
ATOM 1309 O O . VAL A 1 172 ? 0.344 -6.619 10.344 1.00 94.62 172 VAL A O 1
ATOM 1312 N N . TYR A 1 173 ? -0.686 -4.920 9.282 1.00 94.94 173 TYR A N 1
ATOM 1313 C CA . TYR A 1 173 ? -1.078 -4.162 10.465 1.00 94.94 173 TYR A CA 1
ATOM 1314 C C . TYR A 1 173 ? -2.594 -4.153 10.548 1.00 94.94 173 TYR A C 1
ATOM 1316 O O . TYR A 1 173 ? -3.237 -3.734 9.589 1.00 94.94 173 TYR A O 1
ATOM 1324 N N . ARG A 1 174 ? -3.171 -4.576 11.671 1.00 95.88 174 ARG A N 1
ATOM 1325 C CA . ARG A 1 174 ? -4.611 -4.493 11.928 1.00 95.88 174 ARG A CA 1
ATOM 1326 C C . ARG A 1 174 ? -4.880 -3.389 12.935 1.00 95.88 174 ARG A C 1
ATOM 1328 O O . ARG A 1 174 ? -4.437 -3.488 14.070 1.00 95.88 174 ARG A O 1
ATOM 1335 N N . PHE A 1 175 ? -5.619 -2.375 12.513 1.00 95.06 175 PHE A N 1
ATOM 1336 C CA . PHE A 1 175 ? -6.067 -1.244 13.316 1.00 95.06 175 PHE A CA 1
ATOM 1337 C C . PHE A 1 175 ? -7.499 -1.481 13.756 1.00 95.06 175 PHE A C 1
ATOM 1339 O O . PHE A 1 175 ? -8.347 -1.763 12.912 1.00 95.06 175 PHE A O 1
ATOM 1346 N N . PHE A 1 176 ? -7.773 -1.361 15.048 1.00 92.75 176 PHE A N 1
ATOM 1347 C CA . PHE A 1 176 ? -9.125 -1.506 15.575 1.00 92.75 176 PHE A CA 1
ATOM 1348 C C . PHE A 1 176 ? -9.846 -0.166 15.498 1.00 92.75 176 PHE A C 1
ATOM 1350 O O . PHE A 1 176 ? -9.263 0.874 15.811 1.00 92.75 176 PHE A O 1
ATOM 1357 N N . GLY A 1 177 ? -11.093 -0.194 15.032 1.00 87.56 177 GLY A N 1
ATOM 1358 C CA . GLY A 1 177 ? -11.885 1.014 14.866 1.00 87.56 177 GLY A CA 1
ATOM 1359 C C . GLY A 1 177 ? -12.234 1.648 16.206 1.00 87.56 177 GLY A C 1
ATOM 1360 O O . GLY A 1 177 ? -12.481 0.963 17.201 1.00 87.56 177 GLY A O 1
ATOM 1361 N N . THR A 1 178 ? -12.291 2.975 16.218 1.00 85.19 178 THR A N 1
ATOM 1362 C CA . THR A 1 178 ? -12.728 3.744 17.393 1.00 85.19 178 THR A CA 1
ATOM 1363 C C . THR A 1 178 ? -14.222 3.571 17.687 1.00 85.19 178 THR A C 1
ATOM 1365 O O . THR A 1 178 ? -14.644 3.696 18.835 1.00 85.19 178 THR A O 1
ATOM 1368 N N . ASP A 1 179 ? -15.015 3.243 16.661 1.00 85.44 179 ASP A N 1
ATOM 1369 C CA . ASP A 1 179 ? -16.439 2.909 16.740 1.00 85.44 179 ASP A CA 1
ATOM 1370 C C . ASP A 1 179 ? -16.692 1.535 16.098 1.00 85.44 179 ASP A C 1
ATOM 1372 O O . ASP A 1 179 ? -16.992 1.422 14.904 1.00 85.44 179 ASP A O 1
ATOM 1376 N N . ALA A 1 180 ? -16.580 0.481 16.912 1.00 82.44 180 ALA A N 1
ATOM 1377 C CA . ALA A 1 180 ? -16.739 -0.906 16.472 1.00 82.44 180 ALA A CA 1
ATOM 1378 C C . ALA A 1 180 ? -18.119 -1.198 15.853 1.00 82.44 180 ALA A C 1
ATOM 1380 O O . ALA A 1 180 ? -18.240 -2.084 15.012 1.00 82.44 180 ALA A O 1
ATOM 1381 N N . ALA A 1 181 ? -19.165 -0.434 16.196 1.00 83.12 181 ALA A N 1
ATOM 1382 C CA . ALA A 1 181 ? -20.482 -0.624 15.588 1.00 83.12 181 ALA A CA 1
ATOM 1383 C C . ALA A 1 181 ? -20.484 -0.268 14.091 1.00 83.12 181 ALA A C 1
ATOM 1385 O O . ALA A 1 181 ? -21.281 -0.807 13.320 1.00 83.12 181 ALA A O 1
ATOM 1386 N N . ARG A 1 182 ? -19.588 0.632 13.668 1.00 86.31 182 ARG A N 1
ATOM 1387 C CA . ARG A 1 182 ? -19.480 1.086 12.276 1.00 86.31 182 ARG A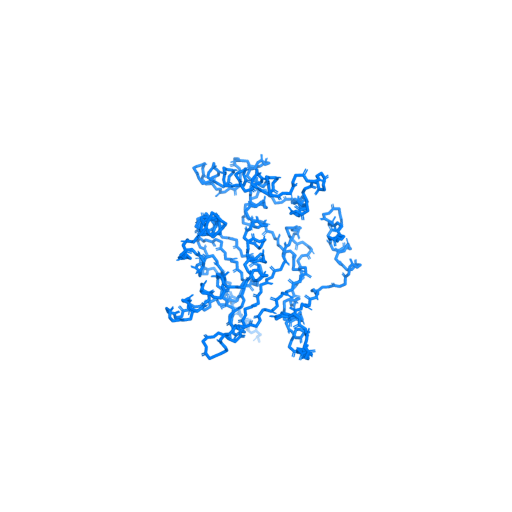 CA 1
ATOM 1388 C C . ARG A 1 182 ? -18.321 0.444 11.536 1.00 86.31 182 ARG A C 1
ATOM 1390 O O . ARG A 1 182 ? -18.442 0.212 10.334 1.00 86.31 182 ARG A O 1
ATOM 1397 N N . LEU A 1 183 ? -17.223 0.147 12.222 1.00 91.88 183 LEU A N 1
ATOM 1398 C CA . LEU A 1 183 ? -16.002 -0.397 11.635 1.00 91.88 183 LEU A CA 1
ATOM 1399 C C . LEU A 1 183 ? -15.217 -1.129 12.729 1.00 91.88 183 LEU A C 1
ATOM 1401 O O . LEU A 1 183 ? -14.712 -0.500 13.654 1.00 91.88 183 LEU A O 1
ATOM 1405 N N . ASN A 1 184 ? -15.120 -2.455 12.638 1.00 93.12 184 ASN A N 1
ATOM 1406 C CA . ASN A 1 184 ? -14.425 -3.261 13.640 1.00 93.12 184 ASN A CA 1
ATOM 1407 C C . ASN A 1 184 ? -12.913 -3.093 13.508 1.00 93.12 184 ASN A C 1
ATOM 1409 O O . ASN A 1 184 ? -12.228 -2.824 14.494 1.00 93.12 184 ASN A O 1
ATOM 1413 N N . HIS A 1 185 ? -12.383 -3.279 12.297 1.00 94.81 185 HIS A N 1
ATOM 1414 C CA . HIS A 1 185 ? -10.954 -3.131 12.043 1.00 94.81 185 HIS A CA 1
ATOM 1415 C C . HIS A 1 185 ? -10.618 -2.903 10.569 1.00 94.81 185 HIS A C 1
ATOM 1417 O O . HIS A 1 185 ? -11.377 -3.252 9.664 1.00 94.81 185 HIS A O 1
ATOM 1423 N N . VAL A 1 186 ? -9.419 -2.370 10.339 1.00 96.88 186 VAL A N 1
ATOM 1424 C CA . VAL A 1 186 ? -8.802 -2.222 9.018 1.00 96.88 186 VAL A CA 1
ATOM 1425 C C . VAL A 1 186 ? -7.443 -2.898 9.039 1.00 96.88 186 VAL A C 1
ATOM 1427 O O . VAL A 1 186 ? -6.629 -2.612 9.915 1.00 96.88 186 VAL A O 1
ATOM 1430 N N . THR A 1 187 ? -7.173 -3.772 8.075 1.00 96.44 187 THR A N 1
ATOM 1431 C CA . THR A 1 187 ? -5.867 -4.415 7.919 1.00 96.44 187 THR A CA 1
ATOM 1432 C C . THR A 1 187 ? -5.143 -3.854 6.706 1.00 96.44 187 THR A C 1
ATOM 1434 O O . THR A 1 187 ? -5.611 -3.999 5.583 1.00 96.44 187 THR A O 1
ATOM 1437 N N . VAL A 1 188 ? -3.991 -3.222 6.929 1.00 96.38 188 VAL A N 1
ATOM 1438 C CA . VAL A 1 188 ? -3.169 -2.584 5.894 1.00 96.38 188 VAL A CA 1
ATOM 1439 C C . VAL A 1 188 ? -1.863 -3.362 5.727 1.00 96.38 188 VAL A C 1
ATOM 1441 O O . VAL A 1 188 ? -1.159 -3.579 6.721 1.00 96.38 188 VAL A O 1
ATOM 1444 N 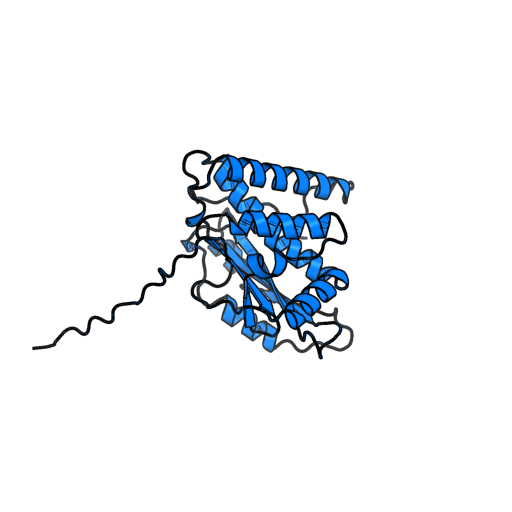N . PRO A 1 189 ? -1.499 -3.778 4.503 1.00 95.19 189 PRO A N 1
ATOM 1445 C CA . PRO A 1 189 ? -0.236 -4.457 4.280 1.00 95.19 189 PRO A CA 1
ATOM 1446 C C . PRO A 1 189 ? 0.932 -3.479 4.173 1.00 95.19 189 PRO A C 1
ATOM 1448 O O . PRO A 1 189 ? 0.801 -2.346 3.711 1.00 95.19 189 PRO A O 1
ATOM 1451 N N . THR A 1 190 ? 2.111 -3.968 4.534 1.00 92.06 190 THR A N 1
ATOM 1452 C CA . THR A 1 190 ? 3.393 -3.383 4.147 1.00 92.06 190 THR A CA 1
ATOM 1453 C C . THR A 1 190 ? 4.023 -4.274 3.094 1.00 92.06 190 THR A C 1
ATOM 1455 O O . THR A 1 190 ? 4.211 -5.473 3.302 1.00 92.06 190 THR A O 1
ATOM 1458 N N . LEU A 1 191 ? 4.328 -3.673 1.951 1.00 91.00 191 LEU A N 1
ATOM 1459 C CA . LEU A 1 191 ? 4.759 -4.365 0.745 1.00 91.00 191 LEU A CA 1
ATOM 1460 C C . LEU A 1 191 ? 6.055 -3.752 0.232 1.00 91.00 191 LEU A C 1
ATOM 1462 O O . LEU A 1 191 ? 6.289 -2.547 0.386 1.00 91.00 191 LEU A O 1
ATOM 1466 N N . GLN A 1 192 ? 6.853 -4.571 -0.442 1.00 91.12 192 GLN A N 1
ATOM 1467 C CA . GLN A 1 192 ? 8.058 -4.127 -1.127 1.00 91.12 192 GLN A CA 1
ATOM 1468 C C . GLN A 1 192 ? 8.124 -4.705 -2.541 1.00 91.12 192 GLN A C 1
ATOM 1470 O O . GLN A 1 192 ? 7.863 -5.894 -2.712 1.00 91.12 192 GLN A O 1
ATOM 1475 N N . PRO A 1 193 ? 8.502 -3.907 -3.555 1.00 90.06 193 PRO A N 1
ATOM 1476 C CA . PRO A 1 193 ? 8.749 -4.421 -4.896 1.00 90.06 193 PRO A CA 1
ATOM 1477 C C . PRO A 1 193 ? 9.822 -5.508 -4.878 1.00 90.06 193 PRO A C 1
ATOM 1479 O O . PRO A 1 193 ? 10.874 -5.333 -4.263 1.00 90.06 193 PRO A O 1
ATOM 1482 N N . CYS A 1 194 ? 9.568 -6.610 -5.568 1.00 89.81 194 CYS A N 1
ATOM 1483 C CA . CYS A 1 194 ? 10.465 -7.755 -5.618 1.00 89.81 194 CYS A CA 1
ATOM 1484 C C . CYS A 1 194 ? 10.553 -8.329 -7.034 1.00 89.81 194 CYS A C 1
ATOM 1486 O O . CYS A 1 194 ? 9.815 -7.925 -7.939 1.00 89.81 194 CYS A O 1
ATOM 1488 N N . ASN A 1 195 ? 11.477 -9.266 -7.229 1.00 84.69 195 ASN A N 1
ATOM 1489 C CA . ASN A 1 195 ? 11.471 -10.087 -8.428 1.00 84.69 195 ASN A CA 1
ATOM 1490 C C . ASN A 1 195 ? 10.356 -11.150 -8.345 1.00 84.69 195 ASN A C 1
ATOM 1492 O O . ASN A 1 195 ? 9.983 -11.554 -7.239 1.00 84.69 195 ASN A O 1
ATOM 1496 N N . PRO A 1 196 ? 9.839 -11.652 -9.480 1.00 86.12 196 PRO A N 1
ATOM 1497 C CA . PRO A 1 196 ? 8.755 -12.634 -9.479 1.00 86.12 196 PRO A CA 1
ATOM 1498 C C . PRO A 1 196 ? 9.019 -13.905 -8.667 1.00 86.12 196 PRO A C 1
ATOM 1500 O O . PRO A 1 196 ? 8.103 -14.405 -8.019 1.00 86.12 196 PRO A O 1
ATOM 1503 N N . GLU A 1 197 ? 10.254 -14.400 -8.647 1.00 86.88 197 GLU A N 1
ATOM 1504 C CA . GLU A 1 197 ? 10.664 -15.590 -7.892 1.00 86.88 197 GLU A CA 1
ATOM 1505 C C . GLU A 1 197 ? 10.666 -15.398 -6.368 1.00 86.88 197 GLU A C 1
ATOM 1507 O O . GLU A 1 197 ? 10.663 -16.380 -5.624 1.00 86.88 197 GLU A O 1
ATOM 1512 N N . ALA A 1 198 ? 10.660 -14.149 -5.897 1.00 88.31 198 ALA A N 1
ATOM 1513 C CA . ALA A 1 198 ? 10.602 -13.835 -4.475 1.00 88.31 198 ALA A CA 1
ATOM 1514 C C . ALA A 1 198 ? 9.166 -13.866 -3.931 1.00 88.31 198 ALA A C 1
ATOM 1516 O O . ALA A 1 198 ? 8.985 -13.937 -2.719 1.00 88.31 198 ALA A O 1
ATOM 1517 N N . VAL A 1 199 ? 8.139 -13.809 -4.789 1.00 87.94 199 VAL A N 1
ATOM 1518 C CA . VAL A 1 199 ? 6.734 -13.845 -4.354 1.00 87.94 199 VAL A CA 1
ATOM 1519 C C . VAL A 1 199 ? 6.431 -15.178 -3.676 1.00 87.94 199 VAL A C 1
ATOM 1521 O O . VAL A 1 199 ? 6.687 -16.243 -4.235 1.00 87.94 199 VAL A O 1
ATOM 1524 N N . MET A 1 200 ? 5.839 -15.116 -2.485 1.00 89.06 200 MET A N 1
ATOM 1525 C CA . MET A 1 200 ? 5.455 -16.291 -1.709 1.00 89.06 200 MET A CA 1
ATOM 1526 C C . MET A 1 200 ? 3.925 -16.448 -1.701 1.00 89.06 200 MET A C 1
ATOM 1528 O O . MET A 1 200 ? 3.223 -15.606 -1.137 1.00 89.06 200 MET A O 1
ATOM 1532 N N . PRO A 1 201 ? 3.378 -17.490 -2.359 1.00 87.31 201 PRO A N 1
ATOM 1533 C CA . PRO A 1 201 ? 1.950 -17.797 -2.295 1.00 87.31 201 PRO A CA 1
ATOM 1534 C C . PRO A 1 201 ? 1.525 -18.192 -0.874 1.00 87.31 201 PRO A C 1
ATOM 1536 O O . PRO A 1 201 ? 2.291 -18.840 -0.169 1.00 87.31 201 PRO A O 1
ATOM 1539 N N . GLY A 1 202 ? 0.302 -17.845 -0.467 1.00 88.19 202 GLY A N 1
ATOM 1540 C CA . GLY A 1 202 ? -0.272 -18.247 0.828 1.00 88.19 202 GLY A CA 1
ATOM 1541 C C . GLY A 1 202 ? 0.207 -17.436 2.037 1.00 88.19 202 GLY A C 1
ATOM 1542 O O . GLY A 1 202 ? -0.376 -17.525 3.116 1.00 88.19 202 GLY A O 1
ATOM 1543 N N . THR A 1 203 ? 1.237 -16.601 1.871 1.00 90.62 203 THR A N 1
ATOM 1544 C CA . THR A 1 203 ? 1.803 -15.830 2.982 1.00 90.62 203 THR A CA 1
ATOM 1545 C C . THR A 1 203 ? 0.788 -14.862 3.584 1.00 90.62 203 THR A C 1
ATOM 1547 O O . THR A 1 203 ? 0.797 -14.645 4.790 1.00 90.62 203 THR A O 1
ATOM 1550 N N . TRP A 1 204 ? -0.132 -14.304 2.793 1.00 90.31 204 TRP A N 1
ATOM 1551 C CA . TRP A 1 204 ? -1.176 -13.430 3.333 1.00 90.31 204 TRP A CA 1
ATOM 1552 C C . TRP A 1 204 ? -2.080 -14.167 4.327 1.00 90.31 204 TRP A C 1
ATOM 1554 O O . TRP A 1 204 ? -2.302 -13.676 5.433 1.00 90.31 204 TRP A O 1
ATOM 1564 N N . GLU A 1 205 ? -2.573 -15.348 3.957 1.00 90.56 205 GLU A N 1
ATOM 1565 C CA . GLU A 1 205 ? -3.448 -16.186 4.778 1.00 90.56 205 GLU A CA 1
ATOM 1566 C C . GLU A 1 205 ? -2.752 -16.654 6.060 1.00 90.56 205 GLU A C 1
ATOM 1568 O O . GLU A 1 205 ? -3.344 -16.605 7.142 1.00 90.56 205 GLU A O 1
ATOM 1573 N N . GLU A 1 206 ? -1.483 -17.051 5.959 1.00 92.75 206 GLU A N 1
ATOM 1574 C CA . GLU A 1 206 ? -0.657 -17.410 7.116 1.00 92.75 206 GLU A CA 1
ATOM 1575 C C . GLU A 1 206 ? -0.489 -16.213 8.058 1.00 92.75 206 GLU A C 1
ATOM 1577 O O . GLU A 1 206 ? -0.767 -16.311 9.256 1.00 92.75 206 GLU A O 1
ATOM 1582 N N . THR A 1 207 ? -0.137 -15.045 7.511 1.00 93.25 207 THR A N 1
ATOM 1583 C CA . THR A 1 207 ? 0.059 -13.830 8.315 1.00 93.25 207 THR A CA 1
ATOM 1584 C C . THR A 1 207 ? -1.243 -13.370 8.972 1.00 93.25 207 THR A C 1
ATOM 1586 O O . THR A 1 207 ? -1.250 -12.930 10.124 1.00 93.25 207 THR A O 1
ATOM 1589 N N . LYS A 1 208 ? -2.370 -13.499 8.264 1.00 90.38 208 LYS A N 1
ATOM 1590 C CA . LYS A 1 208 ? -3.707 -13.214 8.793 1.00 90.38 208 LYS A CA 1
ATOM 1591 C C . LYS A 1 208 ? -4.073 -14.165 9.926 1.00 90.38 208 LYS A C 1
ATOM 1593 O O . LYS 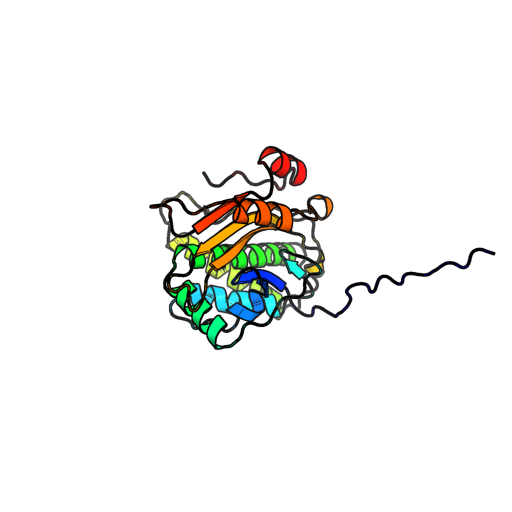A 1 208 ? -4.548 -13.705 10.959 1.00 90.38 208 LYS A O 1
ATOM 1598 N N . THR A 1 209 ? -3.785 -15.455 9.775 1.00 91.31 209 THR A N 1
ATOM 1599 C CA . THR A 1 209 ? -3.990 -16.443 10.843 1.00 91.31 209 THR A CA 1
ATOM 1600 C C . THR A 1 209 ? -3.189 -16.057 12.087 1.00 91.31 209 THR A C 1
ATOM 1602 O O . THR A 1 209 ? -3.720 -16.072 13.195 1.00 91.31 209 THR A O 1
ATOM 1605 N N . CYS A 1 210 ? -1.937 -15.619 11.918 1.00 92.38 210 CYS A N 1
ATOM 1606 C CA . CYS A 1 210 ? -1.141 -15.092 13.025 1.00 92.38 210 CYS A CA 1
ATOM 1607 C C . CYS A 1 210 ? -1.769 -13.844 13.665 1.00 92.38 210 CYS A C 1
ATOM 1609 O O . CYS A 1 210 ? -1.770 -13.751 14.890 1.00 92.38 210 CYS A O 1
ATOM 1611 N N . LEU A 1 211 ? -2.318 -12.907 12.881 1.00 91.44 211 LEU A N 1
ATOM 1612 C CA . LEU A 1 211 ? -3.043 -11.745 13.416 1.00 91.44 211 LEU A CA 1
ATOM 1613 C C . LEU A 1 211 ? -4.298 -12.141 14.201 1.00 91.44 211 LEU A C 1
ATOM 1615 O O . LEU A 1 211 ? -4.588 -11.524 15.220 1.00 91.44 211 LEU A O 1
ATOM 1619 N N . ASP A 1 212 ? -5.052 -13.135 13.732 1.00 89.62 212 ASP A N 1
ATOM 1620 C CA . ASP A 1 212 ? -6.295 -13.587 14.373 1.00 89.62 212 ASP A CA 1
ATOM 1621 C C . ASP A 1 212 ? -6.045 -14.249 15.733 1.00 89.62 212 ASP A C 1
ATOM 1623 O O . ASP A 1 212 ? -6.896 -14.189 16.620 1.00 89.62 212 ASP A O 1
ATOM 1627 N N . LEU A 1 213 ? -4.858 -14.829 15.920 1.00 88.31 213 LEU A N 1
ATOM 1628 C CA . LEU A 1 213 ? -4.416 -15.384 17.199 1.00 88.31 213 LEU A CA 1
ATOM 1629 C C . LEU A 1 213 ? -3.924 -14.313 18.184 1.00 88.31 213 LEU A C 1
ATOM 1631 O O . LEU A 1 213 ? -3.775 -14.603 19.372 1.00 88.31 213 LEU A O 1
ATOM 1635 N N . GLN A 1 214 ? -3.665 -13.084 17.726 1.00 86.19 214 GLN A N 1
ATOM 1636 C CA . GLN A 1 214 ? -3.252 -11.996 18.607 1.00 86.19 214 GLN A CA 1
ATOM 1637 C C . GLN A 1 214 ? -4.473 -11.381 19.292 1.00 86.19 214 GLN A C 1
ATOM 1639 O O . GLN A 1 214 ? -5.282 -10.682 18.682 1.00 86.19 214 GLN A O 1
ATOM 1644 N N . THR A 1 215 ? -4.591 -11.603 20.598 1.00 71.81 215 THR A N 1
ATOM 1645 C CA . THR A 1 215 ? -5.530 -10.865 21.445 1.00 71.81 215 THR A CA 1
ATOM 1646 C C . THR A 1 215 ? -4.936 -9.517 21.825 1.00 71.81 215 THR A C 1
ATOM 1648 O O . THR A 1 215 ? -3.802 -9.466 22.301 1.00 71.81 215 THR A O 1
ATOM 1651 N N . LEU A 1 216 ? -5.715 -8.441 21.687 1.00 72.62 216 LEU A N 1
ATOM 1652 C CA . LEU A 1 216 ? -5.354 -7.151 22.269 1.00 72.62 216 LEU A CA 1
ATOM 1653 C C . LEU A 1 216 ? -5.255 -7.283 23.791 1.00 72.62 216 LEU A C 1
ATOM 1655 O O . LEU A 1 216 ? -6.251 -7.530 24.475 1.00 72.62 216 LEU A O 1
ATOM 1659 N N . CYS A 1 217 ? -4.056 -7.091 24.323 1.00 69.00 217 CYS A N 1
ATOM 1660 C CA . CYS A 1 217 ? -3.854 -6.949 25.753 1.00 69.00 217 CYS A CA 1
ATOM 1661 C C . CYS A 1 217 ? -4.355 -5.568 26.213 1.00 69.00 217 CYS A C 1
ATOM 1663 O O . CYS A 1 217 ? -4.174 -4.575 25.500 1.00 69.00 217 CYS A O 1
ATOM 1665 N N . PRO A 1 218 ? -4.934 -5.460 27.422 1.00 55.22 218 PRO A N 1
ATOM 1666 C CA . PRO A 1 218 ? -5.263 -4.167 28.012 1.00 55.22 218 PRO A CA 1
ATOM 1667 C C . PRO A 1 218 ? -4.037 -3.239 28.023 1.00 55.22 218 PRO A C 1
ATOM 1669 O O . PRO A 1 218 ? -2.988 -3.606 28.549 1.00 55.22 218 PRO A O 1
ATOM 1672 N N . GLY A 1 219 ? -4.165 -2.047 27.434 1.00 61.81 219 GLY A N 1
ATOM 1673 C CA . GLY A 1 219 ? -3.085 -1.054 27.352 1.00 61.81 219 GLY A CA 1
ATOM 1674 C C . GLY A 1 219 ? -2.186 -1.143 26.113 1.00 61.81 219 GLY A C 1
ATOM 1675 O O . GLY A 1 219 ? -1.278 -0.323 25.988 1.00 61.81 219 GLY A O 1
ATOM 1676 N N . GLN A 1 220 ? -2.423 -2.083 25.190 1.00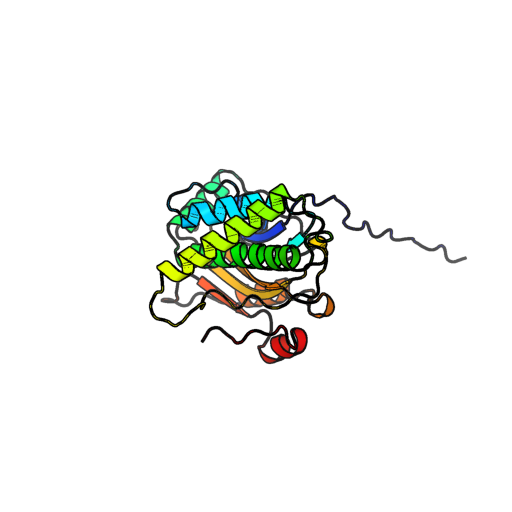 68.62 220 GLN A N 1
ATOM 1677 C CA . GLN A 1 220 ? -1.774 -2.042 23.878 1.00 68.62 220 GLN A CA 1
ATOM 1678 C C . GLN A 1 220 ? -2.267 -0.859 23.042 1.00 68.62 220 GLN A C 1
ATOM 1680 O O . GLN A 1 220 ? -3.392 -0.376 23.195 1.00 68.62 220 GLN A O 1
ATOM 1685 N N . GLU A 1 221 ? -1.401 -0.407 22.134 1.00 69.31 221 GLU A N 1
ATOM 1686 C CA . GLU A 1 221 ? -1.792 0.508 21.068 1.00 69.31 221 GLU A CA 1
ATOM 1687 C C . GLU A 1 221 ? -2.984 -0.098 20.308 1.00 69.31 221 GLU A C 1
ATOM 1689 O O . GLU A 1 221 ? -3.111 -1.318 20.227 1.00 69.31 221 GLU A O 1
ATOM 1694 N N . GLY A 1 222 ? -3.888 0.733 19.778 1.00 87.38 222 GLY A N 1
ATOM 1695 C CA . GLY A 1 222 ? -5.115 0.297 19.087 1.00 87.38 222 GLY A CA 1
ATOM 1696 C C . GLY A 1 222 ? -4.883 -0.450 17.764 1.00 87.38 222 GLY A C 1
ATOM 1697 O O . GLY A 1 222 ? -5.673 -0.315 16.829 1.00 87.38 222 GLY A O 1
ATOM 1698 N N . TRP A 1 223 ? -3.781 -1.191 17.646 1.00 93.06 223 TRP A N 1
ATOM 1699 C CA . TRP A 1 223 ? -3.392 -1.999 16.509 1.00 93.06 223 TRP A CA 1
ATOM 1700 C C . TRP A 1 223 ? -2.499 -3.179 16.913 1.00 93.06 223 TRP A C 1
ATOM 1702 O O . TRP A 1 223 ? -1.821 -3.165 17.937 1.00 93.06 223 TRP A O 1
ATOM 1712 N N . VAL A 1 224 ? -2.479 -4.196 16.058 1.00 93.88 224 VAL A N 1
ATOM 1713 C CA . VAL A 1 224 ? -1.589 -5.361 16.141 1.00 93.88 224 VAL A CA 1
ATOM 1714 C C . VAL A 1 224 ? -0.871 -5.570 14.807 1.00 93.88 224 VAL A C 1
ATOM 1716 O O . VAL A 1 224 ? -1.321 -5.080 13.766 1.00 93.88 224 VAL A O 1
ATOM 1719 N N . ARG A 1 225 ? 0.264 -6.274 14.820 1.00 94.06 225 ARG A N 1
ATOM 1720 C CA . ARG A 1 225 ? 1.089 -6.532 13.630 1.00 94.06 225 ARG A CA 1
ATOM 1721 C C . ARG A 1 225 ? 1.531 -7.984 13.601 1.00 94.06 225 ARG A C 1
ATOM 1723 O O . ARG A 1 225 ? 1.934 -8.538 14.620 1.00 94.06 225 ARG A O 1
ATOM 1730 N N . ALA A 1 226 ? 1.544 -8.556 12.407 1.00 94.25 226 ALA A N 1
ATOM 1731 C CA . ALA A 1 226 ? 2.205 -9.823 12.143 1.00 94.25 226 ALA A CA 1
ATOM 1732 C C . ALA A 1 226 ? 3.170 -9.657 10.968 1.00 94.25 226 ALA A C 1
ATOM 1734 O O . ALA A 1 226 ? 2.834 -9.044 9.950 1.00 94.25 226 ALA A O 1
ATOM 1735 N N . GLU A 1 227 ? 4.386 -10.167 11.150 1.00 94.69 227 GLU A N 1
ATOM 1736 C CA . GLU A 1 227 ? 5.367 -10.301 10.076 1.00 94.69 227 GLU A CA 1
ATOM 1737 C C . GLU A 1 227 ? 4.958 -11.460 9.179 1.00 94.69 227 GLU A C 1
ATOM 1739 O O . GLU A 1 227 ? 4.508 -12.498 9.662 1.00 94.69 227 GLU A O 1
ATOM 1744 N N . ALA A 1 228 ? 5.134 -11.273 7.881 1.00 93.69 228 ALA A N 1
ATOM 1745 C CA . ALA A 1 228 ? 4.763 -12.258 6.883 1.00 93.69 228 ALA A CA 1
ATOM 1746 C C . ALA A 1 228 ? 5.732 -13.440 6.834 1.00 93.69 228 ALA A C 1
ATOM 1748 O O . ALA A 1 228 ? 5.333 -14.581 6.624 1.00 93.69 228 ALA A O 1
ATOM 1749 N N . VAL A 1 229 ? 7.014 -13.162 7.060 1.00 93.56 229 VAL A N 1
ATOM 1750 C CA . VAL A 1 229 ? 8.086 -14.153 7.137 1.00 93.56 229 VAL A CA 1
ATOM 1751 C C . VAL A 1 229 ? 9.120 -13.711 8.168 1.00 93.56 229 VAL A C 1
ATOM 1753 O O . VAL A 1 229 ? 9.158 -12.545 8.568 1.00 93.56 229 VAL A O 1
ATOM 1756 N N . SER A 1 230 ? 9.997 -14.627 8.581 1.00 93.06 230 SER A N 1
ATOM 1757 C CA . SER A 1 230 ? 11.169 -14.251 9.368 1.00 93.06 230 SER A CA 1
ATOM 1758 C C . SER A 1 230 ? 12.126 -13.375 8.554 1.00 93.06 230 SER A C 1
ATOM 1760 O O . SER A 1 230 ? 12.144 -13.395 7.321 1.00 93.06 230 SER A O 1
ATOM 1762 N N . TRP A 1 231 ? 12.970 -12.628 9.261 1.00 90.81 231 TRP A N 1
ATOM 1763 C CA . TRP A 1 231 ? 13.965 -11.761 8.640 1.00 90.81 231 TRP A CA 1
ATOM 1764 C C . TRP A 1 231 ? 14.949 -12.509 7.731 1.00 90.81 231 TRP A C 1
ATOM 1766 O O . TRP A 1 231 ? 15.291 -12.023 6.654 1.00 90.81 231 TRP A O 1
ATOM 1776 N N . ASP A 1 232 ? 15.368 -13.706 8.140 1.00 93.62 232 ASP A N 1
ATOM 1777 C CA . ASP A 1 232 ? 16.301 -14.526 7.366 1.00 93.62 232 ASP A CA 1
ATOM 1778 C C . ASP A 1 232 ? 15.669 -14.998 6.053 1.00 93.62 232 ASP A C 1
ATOM 1780 O O . ASP A 1 232 ? 16.288 -14.874 4.997 1.00 93.62 232 ASP A O 1
ATOM 1784 N N . VAL A 1 233 ? 14.403 -15.435 6.095 1.00 93.56 233 VAL A N 1
ATOM 1785 C CA . VAL A 1 233 ? 13.646 -15.821 4.893 1.00 93.56 233 VAL A CA 1
ATOM 1786 C C . VAL A 1 233 ? 13.449 -14.618 3.974 1.00 93.56 233 VAL A C 1
ATOM 1788 O O . VAL A 1 233 ? 13.644 -14.729 2.765 1.00 93.56 233 VAL A O 1
ATOM 1791 N N . TYR A 1 234 ? 13.111 -13.451 4.530 1.00 92.88 234 TYR A N 1
ATOM 1792 C CA . TYR A 1 234 ? 13.010 -12.213 3.758 1.00 92.88 234 TYR A CA 1
ATOM 1793 C C . TYR A 1 234 ? 14.328 -11.890 3.036 1.00 92.88 234 TYR A C 1
ATOM 1795 O O . TYR A 1 234 ? 14.319 -11.662 1.826 1.00 92.88 234 TYR A O 1
ATOM 1803 N N . LYS A 1 235 ? 15.467 -11.920 3.740 1.00 92.00 235 LYS A N 1
ATOM 1804 C CA . LYS A 1 235 ? 16.787 -11.651 3.147 1.00 92.00 235 LYS A CA 1
ATOM 1805 C C . LYS A 1 235 ? 17.157 -12.660 2.069 1.00 92.00 235 LYS A C 1
ATOM 1807 O O . LYS A 1 235 ? 17.647 -12.261 1.015 1.00 92.00 235 LYS A O 1
ATOM 1812 N N . GLU A 1 236 ? 16.909 -13.943 2.315 1.00 93.44 236 GLU A N 1
ATOM 1813 C CA . GLU A 1 236 ? 17.156 -15.007 1.343 1.00 93.44 236 GLU A CA 1
ATOM 1814 C C . GLU A 1 236 ? 16.345 -14.781 0.059 1.00 93.44 236 GLU A C 1
ATOM 1816 O O . GLU A 1 236 ? 16.901 -14.809 -1.038 1.00 93.44 236 GLU A O 1
ATOM 1821 N N . LYS A 1 237 ? 15.042 -14.497 0.189 1.00 91.44 237 LYS A N 1
ATOM 1822 C CA . LYS A 1 237 ? 14.138 -14.296 -0.954 1.00 91.44 237 LYS A CA 1
ATOM 1823 C C . LYS A 1 237 ? 14.413 -13.010 -1.716 1.00 91.44 237 LYS A C 1
ATOM 1825 O O . LYS A 1 237 ? 14.324 -12.995 -2.941 1.00 91.44 237 LYS A O 1
ATOM 1830 N N . MET A 1 238 ? 14.723 -11.933 -1.004 1.00 90.06 238 MET A N 1
ATOM 1831 C CA . MET A 1 238 ? 14.934 -10.623 -1.611 1.00 90.06 238 MET A CA 1
ATOM 1832 C C . MET A 1 238 ? 16.360 -10.436 -2.133 1.00 90.06 238 MET A C 1
ATOM 1834 O O . MET A 1 238 ? 16.575 -9.595 -3.006 1.00 90.06 238 MET A O 1
ATOM 1838 N N . GLY A 1 239 ? 17.339 -11.203 -1.646 1.00 89.56 239 GLY A N 1
ATOM 1839 C CA . GLY A 1 239 ? 18.730 -11.112 -2.081 1.00 89.56 239 GLY A CA 1
ATOM 1840 C C . GLY A 1 239 ? 19.271 -9.684 -1.966 1.00 89.56 239 GLY A C 1
ATOM 1841 O O . GLY A 1 239 ? 19.175 -9.046 -0.921 1.00 89.56 239 GLY A O 1
ATOM 1842 N N . ASN A 1 240 ? 19.802 -9.143 -3.065 1.00 87.25 240 ASN A N 1
ATOM 1843 C CA . ASN A 1 240 ? 20.301 -7.763 -3.123 1.00 87.25 240 ASN A CA 1
ATOM 1844 C C . ASN A 1 240 ? 19.198 -6.686 -3.128 1.00 87.25 240 ASN A C 1
ATOM 1846 O O . ASN A 1 240 ? 19.511 -5.496 -3.089 1.00 87.25 240 ASN A O 1
ATOM 1850 N N . LEU A 1 241 ? 17.925 -7.084 -3.213 1.00 86.38 241 LEU A N 1
ATOM 1851 C CA . LEU A 1 241 ? 16.780 -6.189 -3.070 1.00 86.38 241 LEU A CA 1
ATOM 1852 C C . LEU A 1 241 ? 16.357 -6.035 -1.610 1.00 86.38 241 LEU A C 1
ATOM 1854 O O . LEU A 1 241 ? 15.532 -5.168 -1.330 1.00 86.38 241 LEU A O 1
ATOM 1858 N N . ALA A 1 242 ? 16.879 -6.861 -0.695 1.00 87.75 242 ALA A N 1
ATOM 1859 C CA . ALA A 1 242 ? 16.573 -6.760 0.724 1.00 87.75 242 ALA A CA 1
ATOM 1860 C C . ALA A 1 242 ? 16.972 -5.372 1.242 1.00 87.75 242 ALA A C 1
ATOM 1862 O O . ALA A 1 242 ? 18.089 -4.902 1.026 1.00 87.75 242 ALA A O 1
ATOM 1863 N N . LEU A 1 243 ? 16.034 -4.711 1.906 1.00 84.88 243 LEU A N 1
ATOM 1864 C CA . LEU A 1 243 ? 16.268 -3.469 2.630 1.00 84.88 243 LEU A CA 1
ATOM 1865 C C . LEU A 1 243 ? 16.611 -3.829 4.066 1.00 84.88 243 LEU A C 1
ATOM 1867 O O . LEU A 1 243 ? 16.163 -4.867 4.535 1.00 84.88 243 LEU A O 1
ATOM 1871 N N . ASP A 1 244 ? 17.367 -2.991 4.769 1.00 78.25 244 ASP A N 1
ATOM 1872 C CA . ASP A 1 244 ? 17.536 -3.152 6.213 1.00 78.25 244 ASP A CA 1
ATOM 1873 C C . ASP A 1 244 ? 16.225 -2.830 6.949 1.00 78.25 244 ASP A C 1
ATOM 1875 O O . ASP A 1 244 ? 15.399 -2.062 6.434 1.00 78.25 244 ASP A O 1
ATOM 1879 N N . PRO A 1 245 ? 15.989 -3.419 8.137 1.00 63.50 245 PRO A N 1
ATOM 1880 C CA . PRO A 1 245 ? 14.780 -3.127 8.877 1.00 63.50 245 PRO A CA 1
ATOM 1881 C C . PRO A 1 245 ? 14.824 -1.650 9.284 1.00 63.50 245 PRO A C 1
ATOM 1883 O O . PRO A 1 245 ? 15.908 -1.132 9.575 1.00 63.50 245 PRO A O 1
ATOM 1886 N N . PRO A 1 246 ? 13.678 -0.952 9.324 1.00 52.00 246 PRO A N 1
ATOM 1887 C CA . PRO A 1 246 ? 13.645 0.371 9.924 1.00 52.00 246 PRO A CA 1
ATOM 1888 C C . PRO A 1 246 ? 14.132 0.251 11.376 1.00 52.00 246 PRO A C 1
ATOM 1890 O O . PRO A 1 246 ? 13.522 -0.464 12.171 1.00 52.00 246 PRO A O 1
ATOM 1893 N N . SER A 1 247 ? 15.267 0.894 11.664 1.00 39.94 247 SER A N 1
ATOM 1894 C CA . SER A 1 247 ? 15.901 0.981 12.986 1.00 39.94 247 SER A CA 1
ATOM 1895 C C . SER A 1 247 ? 15.052 1.761 13.977 1.00 39.94 247 SER A C 1
ATOM 1897 O O . SER A 1 247 ? 14.574 2.849 13.563 1.00 39.94 247 SER A O 1
#

Radius of gyration: 18.65 Å; chains: 1; bounding box: 42×65×52 Å

Sequence (247 aa):
MKGLRASALVETRALLASAVLTFEVDGKPVDMVKALGSLNKWDDLSAAIQSGCKLLSHVPDVVIGLPGVEHVDLSTEKLDALHKELQTNKQLFTRTIVAVSHCLFAIAKVIRVHPKTCGVPKGLQDAILAWVARFQQRAQDVEPSGSGSRYCPYAPTSATRIQDLKFFLISVYRFFGTDAARLNHVTVPTLQPCNPEAVMPGTWEETKTCLDLQTLCPGQEGWVRAEAVSWDVYKEKMGNLALDPPS